Protein AF-A0AAD7N0M4-F1 (afdb_monomer_lite)

Foldseek 3Di:
DDDDQQLVVVLLVVCLPVLLVPQDPPLQDDSDDPDDLVVVLVVLVVVLVVVQVQADPLQWRPPDPDPQVRLQVSLLSLLLVLLSLQLVVHCPCLVVLVSNLCSVVVVVPLPPPRLQSLLNSLLSNCSSPVNPVVSVVSNVVSLVSVVLQWDDLVCLVVQHDPPDPAGFPVPQAGQAHAQPLQASQLASLLSNCSSPVDVVSVVSNVRSLVNQQPQQQDPLRAGFGHFDGGPPPHHRDTHRDGDLVRLLNSLNSLSSSCSVVVDPVSVVSNVSSSNRSQPPCVQAPSNSHGDDPDDDDPSRVCSSSSD

Organism: NCBI:txid1033252

Secondary structure (DSSP, 8-state):
------HHHHHHHHHHHHHHHHSS-TT-S-----S-HHHHHHHHHHHHHHHHTTB-TTSSBTT-SSHHHHHHHHHHHHHHHHHHHHHHT--TTHHHHHHHHHHHHHTT----S-HHHHHHHHHHHHHHTTT-HHHHHHHHHHHHHHHHTSPPHHHHHHT--TT--S-B-TT--S---SS-SSSIIIIIHHHHHHHH--HHHHHHHHHHHHHHHHHSB-TTS-B-SEE--BSSSSTTPEE----HHHHHHHHHHHHHHHHHH--HHHHHHHHHHHHHHTT-TTTB-TTSSB--SS-S--TTGGGGS--

Structure (mmCIF, N/CA/C/O backbone):
data_AF-A0AAD7N0M4-F1
#
_entry.id   AF-A0AAD7N0M4-F1
#
loop_
_atom_site.group_PDB
_atom_site.id
_atom_site.type_symbol
_atom_site.label_atom_id
_atom_site.label_alt_id
_atom_site.label_comp_id
_atom_site.label_asym_id
_atom_site.label_entity_id
_atom_site.label_seq_id
_atom_site.pdbx_PDB_ins_code
_atom_site.Cartn_x
_atom_site.Cartn_y
_atom_site.Cartn_z
_atom_site.occupancy
_atom_site.B_iso_or_equiv
_atom_site.auth_seq_id
_atom_site.auth_comp_id
_atom_site.auth_asym_id
_atom_site.auth_atom_id
_atom_site.pdbx_PDB_model_num
ATOM 1 N N . MET A 1 1 ? -2.562 -15.147 27.786 1.00 28.72 1 MET A N 1
ATOM 2 C CA . MET A 1 1 ? -1.510 -15.209 26.751 1.00 28.72 1 MET A CA 1
ATOM 3 C C . MET A 1 1 ? -1.625 -13.911 25.970 1.00 28.72 1 MET A C 1
ATOM 5 O O . MET A 1 1 ? -2.673 -13.685 25.384 1.00 28.72 1 MET A O 1
ATOM 9 N N . ALA A 1 2 ? -0.679 -12.983 26.126 1.00 23.88 2 ALA A N 1
ATOM 10 C CA . ALA A 1 2 ? -0.779 -11.659 25.514 1.00 23.88 2 ALA A CA 1
ATOM 11 C C . ALA A 1 2 ? -0.585 -11.794 23.998 1.00 23.88 2 ALA A C 1
ATOM 13 O O . ALA A 1 2 ? 0.493 -12.179 23.554 1.00 23.88 2 ALA A O 1
ATOM 14 N N . MET A 1 3 ? -1.638 -11.540 23.220 1.00 27.91 3 MET A N 1
ATOM 15 C CA . MET A 1 3 ? -1.532 -11.429 21.767 1.00 27.91 3 MET A CA 1
ATOM 16 C C . MET A 1 3 ? -0.748 -10.153 21.462 1.00 27.91 3 MET A C 1
ATOM 18 O O . MET A 1 3 ? -1.180 -9.058 21.822 1.00 27.91 3 MET A O 1
ATOM 22 N N . SER A 1 4 ? 0.429 -10.284 20.852 1.00 31.31 4 SER A N 1
ATOM 23 C CA . SER A 1 4 ? 1.121 -9.141 20.263 1.00 31.31 4 SER A CA 1
ATOM 24 C C . SER A 1 4 ? 0.235 -8.599 19.143 1.00 31.31 4 SER A C 1
ATOM 26 O O . SER A 1 4 ? 0.016 -9.309 18.159 1.00 31.31 4 SER A O 1
ATOM 28 N N . LEU A 1 5 ? -0.297 -7.382 19.290 1.00 36.28 5 LEU A N 1
ATOM 29 C CA . LEU A 1 5 ? -0.975 -6.717 18.179 1.00 36.28 5 LEU A CA 1
ATOM 30 C C . LEU A 1 5 ? -0.016 -6.658 16.973 1.00 36.28 5 LEU A C 1
ATOM 32 O O . LEU A 1 5 ? 1.162 -6.338 17.171 1.00 36.28 5 LEU A O 1
ATOM 36 N N . PRO A 1 6 ? -0.482 -6.960 15.746 1.00 45.16 6 PRO A N 1
ATOM 37 C CA . PRO A 1 6 ? 0.322 -6.761 14.549 1.00 45.16 6 PRO A CA 1
ATOM 38 C C . PRO A 1 6 ? 0.782 -5.300 14.475 1.00 45.16 6 PRO A C 1
ATOM 40 O O . PRO A 1 6 ? 0.020 -4.383 14.795 1.00 45.16 6 PRO A O 1
ATOM 43 N N . VAL A 1 7 ? 2.027 -5.078 14.049 1.00 47.84 7 VAL A N 1
ATOM 44 C CA . VAL A 1 7 ? 2.640 -3.742 13.970 1.00 47.84 7 VAL A CA 1
ATOM 45 C C . VAL A 1 7 ? 1.830 -2.816 13.047 1.00 47.84 7 VAL A C 1
ATOM 47 O O . VAL A 1 7 ? 1.781 -1.616 13.299 1.00 47.84 7 VAL A O 1
ATOM 50 N N . PHE A 1 8 ? 1.071 -3.367 12.094 1.00 42.97 8 PHE A N 1
ATOM 51 C CA . PHE A 1 8 ? 0.094 -2.653 11.264 1.00 42.97 8 PHE A CA 1
ATOM 52 C C . PHE A 1 8 ? -0.941 -1.827 12.060 1.00 42.97 8 PHE A C 1
ATOM 54 O O . PHE A 1 8 ? -1.201 -0.669 11.728 1.00 42.97 8 PHE A O 1
ATOM 61 N N . VAL A 1 9 ? -1.467 -2.364 13.173 1.00 45.28 9 VAL A N 1
ATOM 62 C CA . VAL A 1 9 ? -2.403 -1.633 14.055 1.00 45.28 9 VAL A CA 1
ATOM 63 C C . VAL A 1 9 ? -1.687 -0.479 14.753 1.00 45.28 9 VAL A C 1
ATOM 65 O O . VAL A 1 9 ? -2.257 0.586 14.955 1.00 45.28 9 VAL A O 1
ATOM 68 N N . ILE A 1 10 ? -0.406 -0.658 15.070 1.00 44.12 10 ILE A N 1
ATOM 69 C CA . ILE A 1 10 ? 0.430 0.364 15.698 1.00 44.12 10 ILE A CA 1
ATOM 70 C C . ILE A 1 10 ? 0.818 1.454 14.686 1.00 44.12 10 ILE A C 1
ATOM 72 O O . ILE A 1 10 ? 0.915 2.611 15.074 1.00 44.12 10 ILE A O 1
ATOM 76 N N . VAL A 1 11 ? 0.994 1.138 13.400 1.00 42.34 11 VAL A N 1
ATOM 77 C CA . VAL A 1 11 ? 1.362 2.114 12.359 1.00 42.34 11 VAL A CA 1
ATOM 78 C C . VAL A 1 11 ? 0.191 3.018 11.996 1.00 42.34 11 VAL A C 1
ATOM 80 O O . VAL A 1 11 ? 0.379 4.227 12.023 1.00 42.34 11 VAL A O 1
ATOM 83 N N . LEU A 1 12 ? -1.016 2.485 11.774 1.00 42.75 12 LEU A N 1
ATOM 84 C CA . LEU A 1 12 ? -2.232 3.296 11.569 1.00 42.75 12 LEU A CA 1
ATOM 85 C C . LEU A 1 12 ? -2.551 4.206 12.773 1.00 42.75 12 LEU A C 1
ATOM 87 O O . LEU A 1 12 ? -3.071 5.312 12.617 1.00 42.75 12 LEU A O 1
ATOM 91 N N . VAL A 1 13 ? -2.204 3.759 13.983 1.00 39.06 13 VAL A N 1
ATOM 92 C CA . VAL A 1 13 ? -2.471 4.458 15.250 1.00 39.06 13 VAL A CA 1
ATOM 93 C C . VAL A 1 13 ? -1.342 5.432 15.649 1.00 39.06 13 VAL A C 1
ATOM 95 O O . VAL A 1 13 ? -1.609 6.461 16.264 1.00 39.06 13 VAL A O 1
ATOM 98 N N . LEU A 1 14 ? -0.079 5.179 15.283 1.00 33.09 14 LEU A N 1
ATOM 99 C CA . LEU A 1 14 ? 1.053 6.069 15.592 1.00 33.09 14 LEU A CA 1
ATOM 100 C C . LEU A 1 14 ? 1.334 7.106 14.500 1.00 33.09 14 LEU A C 1
ATOM 102 O O . LEU A 1 14 ? 1.749 8.212 14.847 1.00 33.09 14 LEU A O 1
ATOM 106 N N . THR A 1 15 ? 1.095 6.815 13.215 1.00 39.09 15 THR A N 1
ATOM 107 C CA . THR A 1 15 ? 1.194 7.848 12.164 1.00 39.09 15 THR A CA 1
ATOM 108 C C . THR A 1 15 ? 0.072 8.877 12.295 1.00 39.09 15 THR A C 1
ATOM 110 O O . THR A 1 15 ? 0.315 10.060 12.063 1.00 39.09 15 THR A O 1
ATOM 113 N N . SER A 1 16 ? -1.107 8.476 12.787 1.00 42.31 16 SER A N 1
ATOM 114 C CA . SER A 1 16 ? -2.190 9.401 13.145 1.00 42.31 16 SER A CA 1
ATOM 115 C C . SER A 1 16 ? -1.875 10.213 14.409 1.00 42.31 16 SER A C 1
ATOM 117 O O . SER A 1 16 ? -2.039 11.426 14.383 1.00 42.31 16 SER A O 1
ATOM 119 N N . MET A 1 17 ? -1.333 9.630 15.488 1.00 32.78 17 MET A N 1
ATOM 120 C CA . MET A 1 17 ? -1.093 10.391 16.732 1.00 32.78 17 MET A CA 1
ATOM 121 C C . MET A 1 17 ? 0.180 11.258 16.755 1.00 32.78 17 MET A C 1
ATOM 123 O O . MET A 1 17 ? 0.143 12.368 17.286 1.00 32.78 17 MET A O 1
ATOM 127 N N . LEU A 1 18 ? 1.305 10.806 16.188 1.00 35.09 18 LEU A N 1
ATOM 128 C CA . LEU A 1 18 ? 2.531 11.624 16.109 1.00 35.09 18 LEU A CA 1
ATOM 129 C C . LEU A 1 18 ? 2.518 12.564 14.892 1.00 35.09 18 LEU A C 1
ATOM 131 O O . LEU A 1 18 ? 3.070 13.662 14.966 1.00 35.09 18 LEU A O 1
ATOM 135 N N . GLY A 1 19 ? 1.845 12.169 13.805 1.00 38.81 19 GLY A N 1
ATOM 136 C CA . GLY A 1 19 ? 1.661 12.988 12.607 1.00 38.81 19 GLY A CA 1
ATOM 137 C C . GLY A 1 19 ? 0.615 14.092 12.783 1.00 38.81 19 GLY A C 1
ATOM 138 O O . GLY A 1 19 ? 0.892 15.241 12.449 1.00 38.81 19 GLY A O 1
ATOM 139 N N . ALA A 1 20 ? -0.550 13.819 13.383 1.00 44.19 20 ALA A N 1
ATOM 140 C CA . ALA A 1 20 ? -1.596 14.841 13.512 1.00 44.19 20 ALA A CA 1
ATOM 141 C C . ALA A 1 20 ? -1.201 16.012 14.431 1.00 44.19 20 ALA A C 1
ATOM 143 O O . ALA A 1 20 ? -1.686 17.123 14.239 1.00 44.19 20 ALA A O 1
ATOM 144 N N . ALA A 1 21 ? -0.297 15.816 15.396 1.00 45.06 21 ALA A N 1
ATOM 145 C CA . ALA A 1 21 ? 0.169 16.904 16.261 1.00 45.06 21 ALA A CA 1
ATOM 146 C C . ALA A 1 21 ? 1.349 17.707 15.673 1.00 45.06 21 ALA A C 1
ATOM 148 O O . ALA A 1 21 ? 1.493 18.884 15.998 1.00 45.06 21 ALA A O 1
ATOM 149 N N . GLN A 1 22 ? 2.198 17.102 14.828 1.00 48.59 22 GLN A N 1
ATOM 150 C CA . GLN A 1 22 ? 3.377 17.769 14.243 1.00 48.59 22 GLN A CA 1
ATOM 151 C C . GLN A 1 22 ? 3.177 18.268 12.807 1.00 48.59 22 GLN A C 1
ATOM 153 O O . GLN A 1 22 ? 3.938 19.127 12.367 1.00 48.59 22 GLN A O 1
ATOM 158 N N . VAL A 1 23 ? 2.193 17.736 12.078 1.00 55.84 23 VAL A N 1
ATOM 159 C CA . VAL A 1 23 ? 2.049 17.948 10.629 1.00 55.84 23 VAL A CA 1
ATOM 160 C C . VAL A 1 23 ? 0.761 18.693 10.267 1.00 55.84 23 VAL A C 1
ATOM 162 O O . VAL A 1 23 ? 0.648 19.196 9.155 1.00 55.84 23 VAL A O 1
ATOM 165 N N . THR A 1 24 ? -0.187 18.837 11.199 1.00 60.16 24 THR A N 1
ATOM 166 C CA . THR A 1 24 ? -1.420 19.606 10.972 1.00 60.16 24 THR A CA 1
ATOM 167 C C . THR A 1 24 ? -1.119 21.107 10.990 1.00 60.16 24 THR A C 1
ATOM 169 O O . THR A 1 24 ? -0.735 21.636 12.039 1.00 60.16 24 THR A O 1
ATOM 172 N N . PRO A 1 25 ? -1.304 21.834 9.872 1.00 65.81 25 PRO A N 1
ATOM 173 C CA . PRO A 1 25 ? -1.196 23.285 9.863 1.00 65.81 25 PRO A CA 1
ATOM 174 C C . PRO A 1 25 ? -2.150 23.908 10.884 1.00 65.81 25 PRO A C 1
ATOM 176 O O . PRO A 1 25 ? -3.332 23.573 10.934 1.00 65.81 25 PRO A O 1
ATOM 179 N N . ALA A 1 26 ? -1.661 24.880 11.657 1.00 66.75 26 ALA A N 1
ATOM 180 C CA . ALA A 1 26 ? -2.467 25.580 12.664 1.00 66.75 26 ALA A CA 1
ATOM 181 C C . ALA A 1 26 ? -3.699 26.307 12.077 1.00 66.75 26 ALA A C 1
ATOM 183 O O . ALA A 1 26 ? -4.601 26.697 12.815 1.00 66.75 26 ALA A O 1
ATOM 184 N N . SER A 1 27 ? -3.736 26.503 10.755 1.00 68.75 27 SER A N 1
ATOM 185 C CA . SER A 1 27 ? -4.854 27.086 10.012 1.00 68.75 27 SER A CA 1
ATOM 186 C C . SER A 1 27 ? -6.023 26.122 9.770 1.00 68.75 27 SER A C 1
ATOM 188 O O . SER A 1 27 ? -7.115 26.592 9.446 1.00 68.75 27 SER A O 1
ATOM 190 N N . TRP A 1 28 ? -5.846 24.806 9.933 1.00 69.56 28 TRP A N 1
ATOM 191 C CA . TRP A 1 28 ? -6.913 23.829 9.701 1.00 69.56 28 TRP A CA 1
ATOM 192 C C . TRP A 1 28 ? -7.980 23.922 10.797 1.00 69.56 28 TRP A C 1
ATOM 194 O O . TRP A 1 28 ? -7.721 23.727 11.984 1.00 69.56 28 TRP A O 1
ATOM 204 N N . ARG A 1 29 ? -9.209 24.277 10.401 1.00 54.50 29 ARG A N 1
ATOM 205 C CA . ARG A 1 29 ? -10.235 24.796 11.323 1.00 54.50 29 ARG A CA 1
ATOM 206 C C . ARG A 1 29 ? -11.012 23.751 12.132 1.00 54.50 29 ARG A C 1
ATOM 208 O O . ARG A 1 29 ? -11.801 24.162 12.980 1.00 54.50 29 ARG A O 1
ATOM 215 N N . GLN A 1 30 ? -10.836 22.445 11.915 1.00 61.31 30 GLN A N 1
ATOM 216 C CA . GLN A 1 30 ? -11.600 21.406 12.633 1.00 61.31 30 GLN A CA 1
ATOM 217 C C . GLN A 1 30 ? -10.817 20.088 12.817 1.00 61.31 30 GLN A C 1
ATOM 219 O O . GLN A 1 30 ? -11.225 19.064 12.279 1.00 61.31 30 GLN A O 1
ATOM 224 N N . PRO A 1 31 ? -9.720 20.057 13.597 1.00 57.00 31 PRO A N 1
ATOM 225 C CA . PRO A 1 31 ? -8.970 18.813 13.812 1.00 57.00 31 PRO A CA 1
ATOM 226 C C . PRO A 1 31 ? -9.724 17.796 14.688 1.00 57.00 31 PRO A C 1
ATOM 228 O O . PRO A 1 31 ? -9.330 16.639 14.777 1.00 57.00 31 PRO A O 1
ATOM 231 N N . ASN A 1 32 ? -10.797 18.218 15.366 1.00 63.50 32 ASN A N 1
ATOM 232 C CA . ASN A 1 32 ? -11.464 17.400 16.369 1.00 63.50 32 ASN A CA 1
ATOM 233 C C . ASN A 1 32 ? -12.617 16.603 15.765 1.00 63.50 32 ASN A C 1
ATOM 235 O O . ASN A 1 32 ? -13.620 17.166 15.320 1.00 63.50 32 ASN A O 1
ATOM 239 N N . ILE A 1 33 ? -12.518 15.279 15.853 1.00 67.62 33 ILE A N 1
ATOM 240 C CA . ILE A 1 33 ? -13.613 14.379 15.514 1.00 67.62 33 ILE A CA 1
ATOM 241 C C . ILE A 1 33 ? -14.671 14.439 16.623 1.00 67.62 33 ILE A C 1
ATOM 243 O O . ILE A 1 33 ? -14.494 13.907 17.716 1.00 67.62 33 ILE A O 1
ATOM 247 N N . THR A 1 34 ? -15.792 15.105 16.345 1.00 79.38 34 THR A N 1
ATOM 248 C CA . THR A 1 34 ? -16.858 15.364 17.334 1.00 79.38 34 THR A CA 1
ATOM 249 C C . THR A 1 34 ? -17.891 14.244 17.445 1.00 79.38 34 THR A C 1
ATOM 251 O O . THR A 1 34 ? -18.646 14.195 18.416 1.00 79.38 34 THR A O 1
ATOM 254 N N . LYS A 1 35 ? -17.942 13.331 16.466 1.00 82.69 35 LYS A N 1
ATOM 255 C CA . LYS A 1 35 ? -18.868 12.192 16.473 1.00 82.69 35 LYS A CA 1
ATOM 256 C C . LYS A 1 35 ? -18.356 11.064 17.379 1.00 82.69 35 LYS A C 1
ATOM 258 O O . LYS A 1 35 ? -17.184 10.689 17.245 1.00 82.69 35 LYS A O 1
ATOM 263 N N . PRO A 1 36 ? -19.215 10.467 18.233 1.00 89.81 36 PRO A N 1
ATOM 264 C CA . PRO A 1 36 ? -18.860 9.284 19.012 1.00 89.81 36 PRO A CA 1
ATOM 265 C C . PRO A 1 36 ? -18.411 8.128 18.114 1.00 89.81 36 PRO A C 1
ATOM 267 O O . PRO A 1 36 ? -18.987 7.923 17.045 1.00 89.81 36 PRO A O 1
ATOM 270 N N . LEU A 1 37 ? -17.448 7.324 18.577 1.00 83.44 37 LEU A N 1
ATOM 271 C CA . LEU A 1 37 ? -16.900 6.187 17.824 1.00 83.44 37 LEU A CA 1
ATOM 272 C C . LEU A 1 37 ? -17.996 5.273 17.254 1.00 83.44 37 LEU A C 1
ATOM 274 O O . LEU A 1 37 ? -17.980 4.966 16.067 1.00 83.44 37 LEU A O 1
ATOM 278 N N . ALA A 1 38 ? -18.989 4.906 18.068 1.00 90.31 38 ALA A N 1
ATOM 279 C CA . ALA A 1 38 ? -20.097 4.055 17.632 1.00 90.31 38 ALA A CA 1
ATOM 280 C C . ALA A 1 38 ? -20.890 4.658 16.456 1.00 90.31 38 ALA A C 1
ATOM 282 O O . ALA A 1 38 ? -21.304 3.938 15.549 1.00 90.31 38 ALA A O 1
ATOM 283 N N . GLU A 1 39 ? -21.075 5.982 16.433 1.00 90.62 39 GLU A N 1
ATOM 284 C CA . GLU A 1 39 ? -21.735 6.658 15.315 1.00 90.62 39 GLU A CA 1
ATOM 285 C C . GLU A 1 39 ? -20.854 6.648 14.059 1.00 90.62 39 GLU A C 1
ATOM 287 O O . GLU A 1 39 ? -21.367 6.411 12.966 1.00 90.62 39 GLU A O 1
ATOM 292 N N . ARG A 1 40 ? -19.536 6.843 14.204 1.00 88.00 40 ARG A N 1
ATOM 293 C CA . ARG A 1 40 ? -18.578 6.782 13.085 1.00 88.00 40 ARG A CA 1
ATOM 294 C C . ARG A 1 40 ? -18.542 5.398 12.450 1.00 88.00 40 ARG A C 1
ATOM 296 O O . ARG A 1 40 ? -18.690 5.293 11.238 1.00 88.00 40 ARG A O 1
ATOM 303 N N . VAL A 1 41 ? -18.436 4.351 13.270 1.00 87.62 41 VAL A N 1
ATOM 304 C CA . VAL A 1 41 ? -18.470 2.949 12.826 1.00 87.62 41 VAL A CA 1
ATOM 305 C C . VAL A 1 41 ? -19.772 2.649 12.086 1.00 87.62 41 VAL A C 1
ATOM 307 O O . VAL A 1 41 ? -19.742 2.075 11.000 1.00 87.62 41 VAL A O 1
ATOM 310 N N . ARG A 1 42 ? -20.917 3.098 12.618 1.00 93.00 42 ARG A N 1
ATOM 311 C CA . ARG A 1 42 ? -22.220 2.919 11.964 1.00 93.00 42 ARG A CA 1
ATOM 312 C C . ARG A 1 42 ? -22.292 3.621 10.604 1.00 93.00 42 ARG A C 1
ATOM 314 O O . ARG A 1 42 ? -22.797 3.036 9.653 1.00 93.00 42 ARG A O 1
ATOM 321 N N . LEU A 1 43 ? -21.826 4.869 10.512 1.00 87.31 43 LEU A N 1
ATOM 322 C CA . LEU A 1 43 ? -21.839 5.641 9.264 1.00 87.31 43 LEU A CA 1
ATOM 323 C C . LEU A 1 43 ? -20.902 5.036 8.211 1.00 87.31 43 LEU A C 1
ATOM 325 O O . LEU A 1 43 ? -21.319 4.865 7.070 1.00 87.31 43 LEU A O 1
ATOM 329 N N . ALA A 1 44 ? -19.677 4.675 8.599 1.00 87.50 44 ALA A N 1
ATOM 330 C CA . ALA A 1 44 ? -18.708 4.045 7.706 1.00 87.50 44 ALA A CA 1
ATOM 331 C C . ALA A 1 44 ? -19.196 2.671 7.220 1.00 87.50 44 ALA A C 1
ATOM 333 O O . ALA A 1 44 ? -19.163 2.395 6.024 1.00 87.50 44 ALA A O 1
ATOM 334 N N . GLY A 1 45 ? -19.747 1.851 8.120 1.00 89.88 45 GLY A N 1
ATOM 335 C CA . GLY A 1 45 ? -20.343 0.567 7.760 1.00 89.88 45 GLY A CA 1
ATOM 336 C C . GLY A 1 45 ? -21.498 0.714 6.765 1.00 89.88 45 GLY A C 1
ATOM 337 O O . GLY A 1 45 ? -21.525 0.008 5.766 1.00 89.88 45 GLY A O 1
ATOM 338 N N . ALA A 1 46 ? -22.407 1.670 6.986 1.00 93.06 46 ALA A N 1
ATOM 339 C CA . ALA A 1 46 ? -23.527 1.919 6.074 1.00 93.06 46 ALA A CA 1
ATOM 340 C C . ALA A 1 46 ? -23.082 2.441 4.693 1.00 93.06 46 ALA A C 1
ATOM 342 O O . ALA A 1 46 ? -23.706 2.129 3.677 1.00 93.06 46 ALA A O 1
ATOM 343 N N . ALA A 1 47 ? -22.009 3.237 4.640 1.00 88.12 47 ALA A N 1
ATOM 344 C CA . ALA A 1 47 ? -21.434 3.701 3.380 1.00 88.12 47 ALA A CA 1
ATOM 345 C C . ALA A 1 47 ? -20.824 2.542 2.574 1.00 88.12 47 ALA A C 1
ATOM 347 O O . ALA A 1 47 ? -21.056 2.457 1.369 1.00 88.12 47 ALA A O 1
ATOM 348 N N . LEU A 1 48 ? -20.110 1.628 3.241 1.00 91.88 48 LEU A N 1
ATOM 349 C CA . LEU A 1 48 ? -19.580 0.413 2.616 1.00 91.88 48 LEU A CA 1
ATOM 350 C C . LEU A 1 48 ? -20.702 -0.497 2.114 1.00 91.88 48 LEU A C 1
ATOM 352 O O . LEU A 1 48 ? -20.647 -0.919 0.965 1.00 91.88 48 LEU A O 1
ATOM 356 N N . ASP A 1 49 ? -21.751 -0.720 2.912 1.00 93.75 49 ASP A N 1
ATOM 357 C CA . ASP A 1 49 ? -22.925 -1.497 2.482 1.00 93.75 49 ASP A CA 1
ATOM 358 C C . ASP A 1 49 ? -23.544 -0.905 1.204 1.00 93.75 49 ASP A C 1
ATOM 360 O O . ASP A 1 49 ? -23.793 -1.616 0.236 1.00 93.75 49 ASP A O 1
ATOM 364 N N . THR A 1 50 ? -23.681 0.426 1.148 1.00 91.75 50 THR A N 1
ATOM 365 C CA . THR A 1 50 ? -24.199 1.131 -0.039 1.00 91.75 50 THR A CA 1
ATOM 366 C C . THR A 1 50 ? -23.320 0.928 -1.278 1.00 91.75 50 THR A C 1
ATOM 368 O O . THR A 1 50 ? -23.828 0.904 -2.401 1.00 91.75 50 THR A O 1
ATOM 371 N N . ALA A 1 51 ? -21.999 0.838 -1.105 1.00 89.19 51 ALA A N 1
ATOM 372 C CA . ALA A 1 51 ? -21.071 0.579 -2.202 1.00 89.19 51 ALA A CA 1
ATOM 373 C C . ALA A 1 51 ? -21.128 -0.890 -2.651 1.00 89.19 51 ALA A C 1
ATOM 375 O O . ALA A 1 51 ? -21.143 -1.154 -3.852 1.00 89.19 51 ALA A O 1
ATOM 376 N N . ILE A 1 52 ? -21.227 -1.825 -1.701 1.00 90.50 52 ILE A N 1
ATOM 377 C CA . ILE A 1 52 ? -21.358 -3.266 -1.953 1.00 90.50 52 ILE A CA 1
ATOM 378 C C . ILE A 1 52 ? -22.642 -3.574 -2.731 1.00 90.50 52 ILE A C 1
ATOM 380 O O . ILE A 1 52 ? -22.597 -4.365 -3.668 1.00 90.50 52 ILE A O 1
ATOM 384 N N . ASP A 1 53 ? -23.752 -2.895 -2.430 1.00 90.94 53 ASP A N 1
ATOM 385 C CA . ASP A 1 53 ? -25.029 -3.052 -3.147 1.00 90.94 53 ASP A CA 1
ATOM 386 C C . ASP A 1 53 ? -24.949 -2.683 -4.644 1.00 90.94 53 ASP A C 1
ATOM 388 O O . ASP A 1 53 ? -25.863 -2.977 -5.417 1.00 90.94 53 ASP A O 1
ATOM 392 N N . ARG A 1 54 ? -23.864 -2.024 -5.075 1.00 88.88 54 ARG A N 1
ATOM 393 C CA . ARG A 1 54 ? -23.600 -1.681 -6.484 1.00 88.88 54 ARG A CA 1
ATOM 394 C C . ARG A 1 54 ? -22.694 -2.687 -7.194 1.00 88.88 54 ARG A C 1
ATOM 396 O O . ARG A 1 54 ? -22.450 -2.529 -8.395 1.00 88.88 54 ARG A O 1
ATOM 403 N N . LEU A 1 55 ? -22.185 -3.685 -6.476 1.00 87.12 55 LEU A N 1
ATOM 404 C CA . LEU A 1 55 ? -21.419 -4.775 -7.061 1.00 87.12 55 LEU A CA 1
ATOM 405 C C . LEU A 1 55 ? -22.359 -5.778 -7.737 1.00 87.12 55 LEU A C 1
ATOM 407 O O . LEU A 1 55 ? -23.455 -6.074 -7.264 1.00 87.12 55 LEU A O 1
ATOM 411 N N . GLY A 1 56 ? -21.914 -6.306 -8.870 1.00 84.00 56 GLY A N 1
ATOM 412 C CA . GLY A 1 56 ? -22.532 -7.431 -9.545 1.00 84.00 56 GLY A CA 1
ATOM 413 C C . GLY A 1 56 ? -22.283 -8.734 -8.793 1.00 84.00 56 GLY A C 1
ATOM 414 O O . GLY A 1 56 ? -21.498 -8.805 -7.848 1.00 84.00 56 GLY A O 1
ATOM 415 N N . ILE A 1 57 ? -22.926 -9.805 -9.260 1.00 80.81 57 ILE A N 1
ATOM 416 C CA . ILE A 1 57 ? -22.762 -11.158 -8.697 1.00 80.81 57 ILE A CA 1
ATOM 417 C C . ILE A 1 57 ? -21.314 -11.663 -8.755 1.00 80.81 57 ILE A C 1
ATOM 419 O O . ILE A 1 57 ? -20.912 -12.552 -8.010 1.00 80.81 57 ILE A O 1
ATOM 423 N N . ASP A 1 58 ? -20.531 -11.099 -9.661 1.00 76.75 58 ASP A N 1
ATOM 424 C CA . ASP A 1 58 ? -19.127 -11.394 -9.867 1.00 76.75 58 ASP A CA 1
ATOM 425 C C . ASP A 1 58 ? -18.185 -10.521 -9.023 1.00 76.75 58 ASP A C 1
ATOM 427 O O . ASP A 1 58 ? -16.979 -10.755 -9.049 1.00 76.75 58 ASP A O 1
ATOM 431 N N . GLY A 1 59 ? -18.728 -9.577 -8.248 1.00 83.06 59 GLY A N 1
ATOM 432 C CA . GLY A 1 59 ? -17.984 -8.698 -7.352 1.00 83.06 59 GLY A CA 1
ATOM 433 C C . GLY A 1 59 ? -17.498 -7.394 -7.986 1.00 83.06 59 GLY A C 1
ATOM 434 O O . GLY A 1 59 ? -16.832 -6.620 -7.304 1.00 83.06 59 GLY A O 1
ATOM 435 N N . TYR A 1 60 ? -17.829 -7.107 -9.247 1.00 81.56 60 TYR A N 1
ATOM 436 C CA . TYR A 1 60 ? -17.390 -5.887 -9.942 1.00 81.56 60 TYR A CA 1
ATOM 437 C C . TYR A 1 60 ? -18.505 -4.847 -10.023 1.00 81.56 60 TYR A C 1
ATOM 439 O O . TYR A 1 60 ? -19.685 -5.185 -9.991 1.00 81.56 60 TYR A O 1
ATOM 447 N N . PHE A 1 61 ? -18.166 -3.566 -10.164 1.00 80.94 61 PHE A N 1
ATOM 448 C CA . PHE A 1 61 ? -19.185 -2.530 -10.336 1.00 80.94 61 PHE A CA 1
ATOM 449 C C . PHE A 1 61 ? -19.888 -2.653 -11.696 1.00 80.94 61 PHE A C 1
ATOM 451 O O . PHE A 1 61 ? -19.272 -2.477 -12.743 1.00 80.94 61 PHE A O 1
ATOM 458 N N . VAL A 1 62 ? -21.206 -2.878 -11.674 1.00 66.94 62 VAL A N 1
ATOM 459 C CA . VAL A 1 62 ? -22.035 -3.128 -12.877 1.00 66.94 62 VAL A CA 1
ATOM 460 C C . VAL A 1 62 ? -22.123 -1.907 -13.807 1.00 66.94 62 VAL A C 1
ATOM 462 O O . VAL A 1 62 ? -22.463 -2.027 -14.980 1.00 66.94 62 VAL A O 1
ATOM 465 N N . THR A 1 63 ? -21.849 -0.710 -13.288 1.00 61.34 63 THR A N 1
ATOM 466 C CA . THR A 1 63 ? -22.116 0.566 -13.971 1.00 61.34 63 THR A CA 1
ATOM 467 C C . THR A 1 63 ? -20.897 1.207 -14.629 1.00 61.34 63 THR A C 1
ATOM 469 O O . THR A 1 63 ? -21.020 2.311 -15.157 1.00 61.34 63 THR A O 1
ATOM 472 N N . VAL A 1 64 ? -19.719 0.585 -14.565 1.00 61.06 64 VAL A N 1
ATOM 473 C CA . VAL A 1 64 ? -18.488 1.181 -15.102 1.00 61.06 64 VAL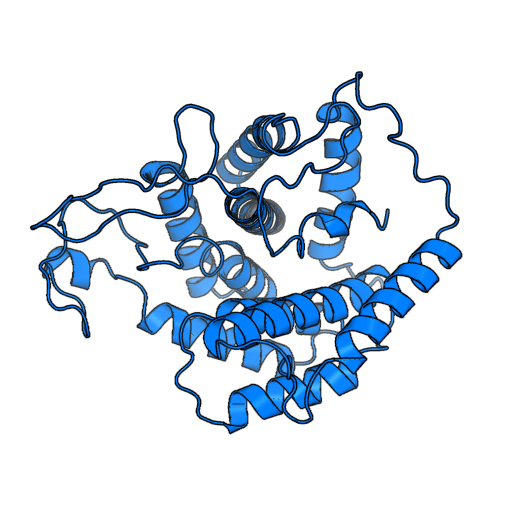 A CA 1
ATOM 474 C C . VAL A 1 64 ? -18.287 0.704 -16.541 1.00 61.06 64 VAL A C 1
ATOM 476 O O . VAL A 1 64 ? -18.293 -0.490 -16.818 1.00 61.06 64 VAL A O 1
ATOM 479 N N . SER A 1 65 ? -18.157 1.649 -17.475 1.00 54.34 65 SER A N 1
ATOM 480 C CA . SER A 1 65 ? -18.103 1.384 -18.922 1.00 54.34 65 SER A CA 1
ATOM 481 C C . SER A 1 65 ? -16.787 0.767 -19.409 1.00 54.34 65 SER A C 1
ATOM 483 O O . SER A 1 65 ? -16.706 0.363 -20.566 1.00 54.34 65 SER A O 1
ATOM 485 N N . ASN A 1 66 ? -15.766 0.724 -18.552 1.00 61.78 66 ASN A N 1
ATOM 486 C CA . ASN A 1 66 ? -14.456 0.138 -18.813 1.00 61.78 66 ASN A CA 1
ATOM 487 C C . ASN A 1 66 ? -14.183 -0.964 -17.777 1.00 61.78 66 ASN A C 1
ATOM 489 O O . ASN A 1 66 ? -14.259 -0.705 -16.575 1.00 61.78 66 ASN A O 1
ATOM 493 N N . GLU A 1 67 ? -13.875 -2.180 -18.239 1.00 59.56 67 GLU A N 1
ATOM 494 C CA . GLU A 1 67 ? -13.596 -3.336 -17.373 1.00 59.56 67 GLU A CA 1
ATOM 495 C C . GLU A 1 67 ? -12.379 -3.097 -16.465 1.00 59.56 67 GLU A C 1
ATOM 497 O O . GLU A 1 67 ? -12.388 -3.532 -15.311 1.00 59.56 67 GLU A O 1
ATOM 502 N N . ASP A 1 68 ? -11.373 -2.355 -16.939 1.00 59.16 68 ASP A N 1
ATOM 503 C CA . ASP A 1 68 ? -10.169 -2.061 -16.158 1.00 59.16 68 ASP A CA 1
ATOM 504 C C . ASP A 1 68 ? -10.504 -1.147 -14.964 1.00 59.16 68 ASP A C 1
ATOM 506 O O . ASP A 1 68 ? -10.159 -1.459 -13.825 1.00 59.16 68 ASP A O 1
ATOM 510 N N . ASP A 1 69 ? -11.264 -0.070 -15.183 1.00 61.72 69 ASP A N 1
ATOM 511 C CA . ASP A 1 69 ? -11.675 0.865 -14.121 1.00 61.72 69 ASP A CA 1
ATOM 512 C C . ASP A 1 69 ? -12.658 0.213 -13.133 1.00 61.72 69 ASP A C 1
ATOM 514 O O . ASP A 1 69 ? -12.620 0.474 -11.926 1.00 61.72 69 ASP A O 1
ATOM 518 N N . ALA A 1 70 ? -13.526 -0.677 -13.629 1.00 63.38 70 ALA A N 1
ATOM 519 C CA . ALA A 1 70 ? -14.462 -1.446 -12.810 1.00 63.38 70 ALA A CA 1
ATOM 520 C C . ALA A 1 70 ? -13.732 -2.386 -11.840 1.00 63.38 70 ALA A C 1
ATOM 522 O O . ALA A 1 70 ? -14.162 -2.569 -10.698 1.00 63.38 70 ALA A O 1
ATOM 523 N N . THR A 1 71 ? -12.627 -2.970 -12.311 1.00 67.62 71 THR A N 1
ATOM 524 C CA . THR A 1 71 ? -11.811 -3.951 -11.593 1.00 67.62 71 THR A CA 1
ATOM 525 C C . THR A 1 71 ? -10.984 -3.283 -10.500 1.00 67.62 71 THR A C 1
ATOM 527 O O . THR A 1 71 ? -11.077 -3.694 -9.344 1.00 67.62 71 THR A O 1
ATOM 530 N N . GLY A 1 72 ? -10.259 -2.205 -10.813 1.00 72.94 72 GLY A N 1
ATOM 531 C CA . GLY A 1 72 ? -9.475 -1.462 -9.816 1.00 72.94 72 GLY A CA 1
ATOM 532 C C . GLY A 1 72 ? -10.312 -0.928 -8.665 1.00 72.94 72 GLY A C 1
ATOM 533 O O . GLY A 1 72 ? -10.051 -1.223 -7.499 1.00 72.94 72 GLY A O 1
ATOM 534 N N . THR A 1 73 ? -11.401 -0.240 -9.011 1.00 77.25 73 THR A N 1
ATOM 535 C CA . THR A 1 73 ? -12.323 0.349 -8.031 1.00 77.25 73 THR A CA 1
ATOM 536 C C . THR A 1 73 ? -12.928 -0.710 -7.100 1.00 77.25 73 THR A C 1
ATOM 538 O O . THR A 1 73 ? -13.139 -0.457 -5.912 1.00 77.25 73 THR A O 1
ATOM 541 N N . ALA A 1 74 ? -13.213 -1.915 -7.612 1.00 82.94 74 ALA A N 1
ATOM 542 C CA . ALA A 1 74 ? -13.687 -3.026 -6.789 1.00 82.94 74 ALA A CA 1
ATOM 543 C C . ALA A 1 74 ? -12.610 -3.503 -5.801 1.00 82.94 74 ALA A C 1
ATOM 545 O O . ALA A 1 74 ? -12.906 -3.657 -4.616 1.00 82.94 74 ALA A O 1
ATOM 546 N N . GLY A 1 75 ? -11.359 -3.657 -6.246 1.00 82.44 75 GLY A N 1
ATOM 547 C CA . GLY A 1 75 ? -10.240 -3.987 -5.360 1.00 82.44 75 GLY A CA 1
ATOM 548 C C . GLY A 1 75 ? -10.041 -2.951 -4.243 1.00 82.44 75 GLY A C 1
ATOM 549 O O . GLY A 1 75 ? -9.870 -3.320 -3.081 1.00 82.44 75 GLY A O 1
ATOM 550 N N . ASP A 1 76 ? -10.167 -1.658 -4.551 1.00 81.06 76 ASP A N 1
ATOM 551 C CA . ASP A 1 76 ? -10.119 -0.579 -3.555 1.00 81.06 76 ASP A CA 1
ATOM 552 C C . ASP A 1 76 ? -11.253 -0.650 -2.526 1.00 81.06 76 ASP A C 1
ATOM 554 O O . ASP A 1 76 ? -11.041 -0.399 -1.335 1.00 81.06 76 ASP A O 1
ATOM 558 N N . LEU A 1 77 ? -12.468 -0.998 -2.958 1.00 87.25 77 LEU A N 1
ATOM 559 C CA . LEU A 1 77 ? -13.581 -1.242 -2.041 1.00 87.25 77 LEU A CA 1
ATOM 560 C C . LEU A 1 77 ? -13.282 -2.444 -1.134 1.00 87.25 77 LEU A C 1
ATOM 562 O O . LEU A 1 77 ? -13.549 -2.389 0.066 1.00 87.25 77 LEU A O 1
ATOM 566 N N . TYR A 1 78 ? -12.689 -3.510 -1.672 1.00 89.94 78 TYR A N 1
ATOM 567 C CA . TYR A 1 78 ? -12.369 -4.706 -0.891 1.00 89.94 78 TYR A CA 1
ATOM 568 C C . TYR A 1 78 ? -11.319 -4.412 0.178 1.00 89.94 78 TYR A C 1
ATOM 570 O O . TYR A 1 78 ? -11.445 -4.866 1.317 1.00 89.94 78 TYR A O 1
ATOM 578 N N . ALA A 1 79 ? -10.314 -3.602 -0.163 1.00 87.12 79 ALA A N 1
ATOM 579 C CA . ALA A 1 79 ? -9.340 -3.114 0.798 1.00 87.12 79 ALA A CA 1
ATOM 580 C C . ALA A 1 79 ? -10.025 -2.334 1.928 1.00 87.12 79 ALA A C 1
ATOM 582 O O . ALA A 1 79 ? -9.768 -2.603 3.099 1.00 87.12 79 ALA A O 1
ATOM 583 N N . GLN A 1 80 ? -10.957 -1.433 1.604 1.00 87.75 80 GLN A N 1
ATOM 584 C CA . GLN A 1 80 ? -11.710 -0.678 2.612 1.00 87.75 80 GLN A CA 1
ATOM 585 C C . GLN A 1 80 ? -12.583 -1.571 3.502 1.00 87.75 80 GLN A C 1
ATOM 587 O O . GLN A 1 80 ? -12.674 -1.322 4.702 1.00 87.75 80 GLN A O 1
ATOM 592 N N . MET A 1 81 ? -13.195 -2.622 2.948 1.00 92.62 81 MET A N 1
ATOM 593 C CA . MET A 1 81 ? -13.961 -3.608 3.718 1.00 92.62 81 MET A CA 1
ATOM 594 C C . MET A 1 81 ? -13.074 -4.315 4.753 1.00 92.62 81 MET A C 1
ATOM 596 O O . MET A 1 81 ? -13.421 -4.348 5.934 1.00 92.62 81 MET A O 1
ATOM 600 N N . ALA A 1 82 ? -11.905 -4.812 4.338 1.00 91.19 82 ALA A N 1
ATOM 601 C CA . ALA A 1 82 ? -10.955 -5.470 5.236 1.00 91.19 82 ALA A CA 1
ATOM 602 C C . ALA A 1 82 ? -10.389 -4.504 6.293 1.00 91.19 82 ALA A C 1
ATOM 604 O O . ALA A 1 82 ? -10.326 -4.836 7.477 1.00 91.19 82 ALA A O 1
ATOM 605 N N . LEU A 1 83 ? -10.019 -3.285 5.886 1.00 87.06 83 LEU A N 1
ATOM 606 C CA . LEU A 1 83 ? -9.522 -2.247 6.793 1.00 87.06 83 LEU A CA 1
ATOM 607 C C . LEU A 1 83 ? -10.584 -1.817 7.812 1.00 87.06 83 LEU A C 1
ATOM 609 O O . LEU A 1 83 ? -10.245 -1.586 8.971 1.00 87.06 83 LEU A O 1
ATOM 613 N N . PHE A 1 84 ? -11.856 -1.725 7.412 1.00 89.75 84 PHE A N 1
ATOM 614 C CA . PHE A 1 84 ? -12.961 -1.430 8.324 1.00 89.75 84 PHE A CA 1
ATOM 615 C C . PHE A 1 84 ? -13.120 -2.525 9.376 1.00 89.75 84 PHE A C 1
ATOM 617 O O . PHE A 1 84 ? -13.178 -2.230 10.569 1.00 89.75 84 PHE A O 1
ATOM 624 N N . ASP A 1 85 ? -13.172 -3.782 8.945 1.00 93.56 85 ASP A N 1
ATOM 625 C CA . ASP A 1 85 ? -13.307 -4.927 9.842 1.00 93.56 85 ASP A CA 1
ATOM 626 C C . ASP A 1 85 ? -12.137 -4.988 10.830 1.00 93.56 85 ASP A C 1
ATOM 628 O O . ASP A 1 85 ? -12.344 -5.069 12.041 1.00 93.56 85 ASP A O 1
ATOM 632 N N . MET A 1 86 ? -10.912 -4.793 10.343 1.00 87.56 86 MET A N 1
ATOM 633 C CA . MET A 1 86 ? -9.724 -4.706 11.186 1.00 87.56 86 MET A CA 1
ATOM 634 C C . MET A 1 86 ? -9.780 -3.530 12.175 1.00 87.56 86 MET A C 1
ATOM 636 O O . MET A 1 86 ? -9.526 -3.714 13.364 1.00 87.56 86 MET A O 1
ATOM 640 N N . ALA A 1 87 ? -10.122 -2.320 11.719 1.00 84.56 87 ALA A N 1
ATOM 641 C CA . ALA A 1 87 ? -10.161 -1.123 12.564 1.00 84.56 87 ALA A CA 1
ATOM 642 C C . ALA A 1 87 ? -11.282 -1.167 13.613 1.00 84.56 87 ALA A C 1
ATOM 644 O O . ALA A 1 87 ? -11.198 -0.510 14.651 1.00 84.56 87 ALA A O 1
ATOM 645 N N . THR A 1 88 ? -12.341 -1.931 13.346 1.00 87.25 88 THR A N 1
ATOM 646 C CA . THR A 1 88 ? -13.506 -2.058 14.228 1.00 87.25 88 THR A CA 1
ATOM 647 C C . THR A 1 88 ? -13.543 -3.375 14.998 1.00 87.25 88 THR A C 1
ATOM 649 O O . THR A 1 88 ? -14.451 -3.567 15.809 1.00 87.25 88 THR A O 1
ATOM 652 N N . ASN A 1 89 ? -12.542 -4.239 14.795 1.00 88.25 89 ASN A N 1
ATOM 653 C CA . ASN A 1 89 ? -12.446 -5.581 15.362 1.00 88.25 89 ASN A CA 1
ATOM 654 C C . ASN A 1 89 ? -13.721 -6.409 15.099 1.00 88.25 89 ASN A C 1
ATOM 656 O O . ASN A 1 89 ? -14.348 -6.938 16.022 1.00 88.25 89 ASN A O 1
ATOM 660 N N . GLN A 1 90 ? -14.129 -6.456 13.830 1.00 91.50 90 GLN A N 1
ATOM 661 C CA . GLN A 1 90 ? -15.294 -7.176 13.312 1.00 91.50 90 GLN A CA 1
ATOM 662 C C . GLN A 1 90 ? -14.883 -8.084 12.149 1.00 91.50 90 GLN A C 1
ATOM 664 O O . GLN A 1 90 ? -13.805 -7.938 11.587 1.00 91.50 90 GLN A O 1
ATOM 669 N N . SER A 1 91 ? -15.766 -9.008 11.773 1.00 96.19 91 SER A N 1
ATOM 670 C CA . SER A 1 91 ? -15.620 -9.864 10.587 1.00 96.19 91 SER A CA 1
ATOM 671 C C . SER A 1 91 ? -16.816 -9.743 9.640 1.00 96.19 91 SER A C 1
ATOM 673 O O . SER A 1 91 ? -17.212 -10.702 8.973 1.00 96.19 91 SER A O 1
ATOM 675 N N . LYS A 1 92 ? -17.442 -8.558 9.605 1.00 96.50 92 LYS A N 1
ATOM 676 C CA . LYS A 1 92 ? -18.704 -8.318 8.895 1.00 96.50 92 LYS A CA 1
ATOM 677 C C . LYS A 1 92 ? -18.595 -8.672 7.410 1.00 96.50 92 LYS A C 1
ATOM 679 O O . LYS A 1 92 ? -19.547 -9.201 6.837 1.00 96.50 92 LYS A O 1
ATOM 684 N N . TYR A 1 93 ? -17.451 -8.390 6.797 1.00 96.38 93 TYR A N 1
ATOM 685 C CA . TYR A 1 93 ? -17.238 -8.508 5.360 1.00 96.38 93 TYR A CA 1
ATOM 686 C C . TYR A 1 93 ? -16.410 -9.728 4.941 1.00 96.38 93 TYR A C 1
ATOM 688 O O . TYR A 1 93 ? -16.268 -9.970 3.741 1.00 96.38 93 TYR A O 1
ATOM 696 N N . GLU A 1 94 ? -15.928 -10.541 5.887 1.00 95.38 94 GLU A N 1
ATOM 697 C CA . GLU A 1 94 ? -15.029 -11.674 5.611 1.00 95.38 94 GLU A CA 1
ATOM 698 C C . GLU A 1 94 ? -15.599 -12.635 4.557 1.00 95.38 94 GLU A C 1
ATOM 700 O O . GLU A 1 94 ? -14.924 -13.009 3.595 1.00 95.38 94 GLU A O 1
ATOM 705 N N . THR A 1 95 ? -16.875 -13.007 4.701 1.00 93.88 95 THR A N 1
ATOM 706 C CA . THR A 1 95 ? -17.529 -13.945 3.775 1.00 93.88 95 THR A CA 1
ATOM 707 C C . THR A 1 95 ? -17.643 -13.366 2.365 1.00 93.88 95 THR A C 1
ATOM 709 O O . THR A 1 95 ? -17.390 -14.082 1.394 1.00 93.88 95 THR A O 1
ATOM 712 N N . ALA A 1 96 ? -18.003 -12.084 2.244 1.00 92.56 96 ALA A N 1
ATOM 713 C CA . ALA A 1 96 ? -18.132 -11.410 0.954 1.00 92.56 96 ALA A CA 1
ATOM 714 C C . ALA A 1 96 ? -16.770 -11.312 0.256 1.00 92.56 96 ALA A C 1
ATOM 716 O O . ALA A 1 96 ? -16.646 -11.709 -0.901 1.00 92.56 96 ALA A O 1
ATOM 717 N N . LEU A 1 97 ? -15.724 -10.906 0.983 1.00 92.50 97 LEU A N 1
ATOM 718 C CA . LEU A 1 97 ? -14.358 -10.859 0.459 1.00 92.50 97 LEU A CA 1
ATOM 719 C C . LEU A 1 97 ? -13.879 -12.235 -0.003 1.00 92.50 97 LEU A C 1
ATOM 721 O O . LEU A 1 97 ? -13.378 -12.372 -1.115 1.00 92.50 97 LEU A O 1
ATOM 725 N N . GLY A 1 98 ? -14.112 -13.286 0.786 1.00 90.31 98 GLY A N 1
ATOM 726 C CA . GLY A 1 98 ? -13.765 -14.648 0.382 1.00 90.31 98 GLY A CA 1
ATOM 727 C C . GLY A 1 98 ? -14.508 -15.117 -0.878 1.00 90.31 98 GLY A C 1
ATOM 728 O O . GLY A 1 98 ? -13.959 -15.874 -1.679 1.00 90.31 98 GLY A O 1
ATOM 729 N N . GLN A 1 99 ? -15.761 -14.699 -1.083 1.00 88.69 99 GLN A N 1
ATOM 730 C CA . GLN A 1 99 ? -16.506 -14.983 -2.315 1.00 88.69 99 GLN A CA 1
ATOM 731 C C . GLN A 1 99 ? -15.943 -14.211 -3.508 1.00 88.69 99 GLN A C 1
ATOM 733 O O . GLN A 1 99 ? -15.636 -14.827 -4.526 1.00 88.69 99 GLN A O 1
ATOM 738 N N . TYR A 1 100 ? -15.745 -12.905 -3.370 1.00 86.88 100 TYR A N 1
ATOM 739 C CA . TYR A 1 100 ? -15.278 -12.067 -4.463 1.00 86.88 100 TYR A CA 1
ATOM 740 C C . TYR A 1 100 ? -13.845 -12.380 -4.894 1.00 86.88 100 TYR A C 1
ATOM 742 O O . TYR A 1 100 ? -13.581 -12.499 -6.089 1.00 86.88 100 TYR A O 1
ATOM 750 N N . SER A 1 101 ? -12.934 -12.626 -3.948 1.00 83.44 101 SER A N 1
ATOM 751 C CA . SER A 1 101 ? -11.571 -13.060 -4.271 1.00 83.44 101 SER A CA 1
ATOM 752 C C . SER A 1 101 ? -11.559 -14.404 -5.010 1.00 83.44 101 SER A C 1
ATOM 754 O O . SER A 1 101 ? -10.806 -14.569 -5.966 1.00 83.44 101 SER A O 1
ATOM 756 N N . ARG A 1 102 ? -12.447 -15.349 -4.656 1.00 83.31 102 ARG A N 1
ATOM 757 C CA . ARG A 1 102 ? -12.605 -16.600 -5.425 1.00 83.31 102 ARG A CA 1
ATOM 758 C C . ARG A 1 102 ? -13.104 -16.342 -6.840 1.00 83.31 102 ARG A C 1
ATOM 760 O O . ARG A 1 102 ? -12.564 -16.928 -7.776 1.00 83.31 102 ARG A O 1
ATOM 767 N N . SER A 1 103 ? -14.115 -15.488 -7.003 1.00 79.62 103 SER A N 1
ATOM 768 C CA . SER A 1 103 ? -14.635 -15.112 -8.321 1.00 79.62 103 SER A CA 1
ATOM 769 C C . SER A 1 103 ? -13.531 -14.512 -9.190 1.00 79.62 103 SER A C 1
ATOM 771 O O . SER A 1 103 ? -13.365 -14.943 -10.330 1.00 79.62 103 SER A O 1
ATOM 773 N N . TYR A 1 104 ? -12.719 -13.613 -8.628 1.00 74.00 104 TYR A N 1
ATOM 774 C CA . TYR A 1 104 ? -11.552 -13.025 -9.283 1.00 74.00 104 TYR A CA 1
ATOM 775 C C . TYR A 1 104 ? -10.559 -14.097 -9.767 1.00 74.00 104 TYR A C 1
ATOM 777 O O . TYR A 1 104 ? -10.294 -14.190 -10.966 1.00 74.00 104 TYR A O 1
ATOM 785 N N . CYS A 1 105 ? -10.104 -14.987 -8.877 1.00 71.69 105 CYS A N 1
ATOM 786 C 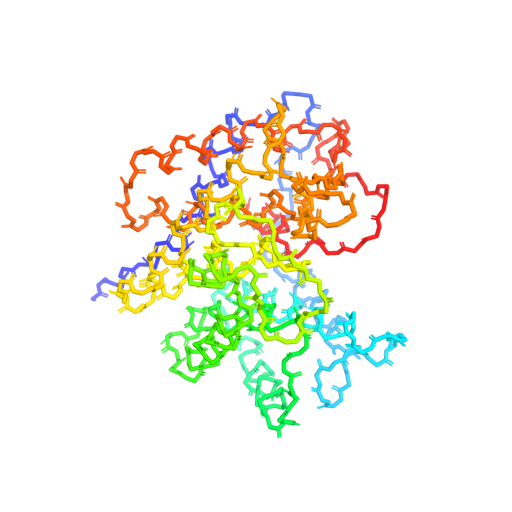CA . CYS A 1 105 ? -9.171 -16.063 -9.233 1.00 71.69 105 CYS A CA 1
ATOM 787 C C . CYS A 1 105 ? -9.756 -17.057 -10.256 1.00 71.69 105 CYS A C 1
ATOM 789 O O . CYS A 1 105 ? -9.046 -17.546 -11.133 1.00 71.69 105 CYS A O 1
ATOM 791 N N . SER A 1 106 ? -11.054 -17.366 -10.167 1.00 70.88 106 SER A N 1
ATOM 792 C CA . SER A 1 106 ? -11.704 -18.395 -10.994 1.00 70.88 106 SER A CA 1
ATOM 793 C C . SER A 1 106 ? -11.871 -18.017 -12.464 1.00 70.88 106 SER A C 1
ATOM 795 O O . SER A 1 106 ? -11.953 -18.902 -13.315 1.00 70.88 106 SER A O 1
ATOM 797 N N . ARG A 1 107 ? -11.917 -16.719 -12.793 1.00 65.50 107 ARG A N 1
ATOM 798 C CA . ARG A 1 107 ? -12.152 -16.277 -14.175 1.00 65.50 107 ARG A CA 1
ATOM 799 C C . ARG A 1 107 ? -10.927 -16.454 -15.068 1.00 65.50 107 ARG A C 1
ATOM 801 O O . ARG A 1 107 ? -11.029 -16.174 -16.258 1.00 65.50 107 ARG A O 1
ATOM 808 N N . GLY A 1 108 ? -9.788 -16.894 -14.516 1.00 56.19 108 GLY A N 1
ATOM 809 C CA . GLY A 1 108 ? -8.533 -17.019 -15.259 1.00 56.19 108 GLY A CA 1
ATOM 810 C C . GLY A 1 108 ? -8.178 -15.729 -15.992 1.00 56.19 108 GLY A C 1
ATOM 811 O O . GLY A 1 108 ? -7.470 -15.778 -16.998 1.00 56.19 108 GLY A O 1
ATOM 812 N N . LEU A 1 109 ? -8.738 -14.597 -15.535 1.00 51.16 109 LEU A N 1
ATOM 813 C CA . LEU A 1 109 ? -8.490 -13.301 -16.122 1.00 51.16 109 LEU A CA 1
ATOM 814 C C . LEU A 1 109 ? -6.990 -13.149 -16.011 1.00 51.16 109 LEU A C 1
ATOM 816 O O . LEU A 1 109 ? -6.434 -13.206 -14.915 1.00 51.16 109 LEU A O 1
ATOM 820 N N . THR A 1 110 ? -6.342 -13.025 -17.169 1.00 47.34 110 THR A N 1
ATOM 821 C CA . THR A 1 110 ? -5.056 -12.360 -17.252 1.00 47.34 110 THR A CA 1
ATOM 822 C C . THR A 1 110 ? -5.266 -11.087 -16.465 1.00 47.34 110 THR A C 1
ATOM 824 O O . THR A 1 110 ? -5.992 -10.213 -16.939 1.00 47.34 110 THR A O 1
ATOM 827 N N . PHE A 1 111 ? -4.781 -11.078 -15.227 1.00 50.16 111 PHE A N 1
ATOM 828 C CA . PHE A 1 111 ? -4.659 -9.918 -14.377 1.00 50.16 111 PHE A CA 1
ATOM 829 C C . PHE A 1 111 ? -4.247 -8.792 -15.326 1.00 50.16 111 PHE A C 1
ATOM 831 O O . PHE A 1 111 ? -3.184 -8.832 -15.922 1.00 50.16 111 PHE A O 1
ATOM 838 N N . ARG A 1 112 ? -5.154 -7.899 -15.686 1.00 52.22 112 ARG A N 1
ATOM 839 C CA . ARG A 1 112 ? -4.817 -6.785 -16.561 1.00 52.22 112 ARG A CA 1
ATOM 840 C C . ARG A 1 112 ? -4.792 -5.623 -15.619 1.00 52.22 112 ARG A C 1
ATOM 842 O O . ARG A 1 112 ? -5.829 -5.239 -15.101 1.00 52.22 112 ARG A O 1
ATOM 849 N N . ILE A 1 113 ? -3.576 -5.165 -15.333 1.00 50.09 113 ILE A N 1
ATOM 850 C CA . ILE A 1 113 ? -3.267 -3.840 -14.787 1.00 50.09 113 ILE A CA 1
ATOM 851 C C . ILE A 1 113 ? -3.709 -3.638 -13.308 1.00 50.09 113 ILE A C 1
ATOM 853 O O . ILE A 1 113 ? -3.033 -2.966 -12.543 1.00 50.09 113 ILE A O 1
ATOM 857 N N . GLN A 1 114 ? -4.725 -4.343 -12.810 1.00 58.91 114 GLN A N 1
ATOM 858 C CA . GLN A 1 114 ? -5.422 -4.041 -11.550 1.00 58.91 114 GLN A CA 1
ATOM 859 C C . GLN A 1 114 ? -5.253 -5.112 -10.451 1.00 58.91 114 GLN A C 1
ATOM 861 O O . GLN A 1 114 ? -5.933 -5.068 -9.428 1.00 58.91 114 GLN A O 1
ATOM 866 N N . GLY A 1 115 ? -4.358 -6.088 -10.640 1.00 64.81 115 GLY A N 1
ATOM 867 C CA . GLY A 1 115 ? -4.023 -7.118 -9.644 1.00 64.81 115 GLY A CA 1
ATOM 868 C C . GLY A 1 115 ? -3.631 -6.599 -8.271 1.00 64.81 115 GLY A C 1
ATOM 869 O O . GLY A 1 115 ? -3.857 -7.261 -7.263 1.00 64.81 115 GLY A O 1
ATOM 870 N N . GLU A 1 116 ? -3.065 -5.401 -8.224 1.00 72.06 116 GLU A N 1
ATOM 871 C CA . GLU A 1 116 ? -2.598 -4.785 -6.995 1.00 72.06 116 GLU A CA 1
ATOM 872 C C . GLU A 1 116 ? -3.716 -4.527 -6.010 1.00 72.06 116 GLU A C 1
ATOM 874 O O . GLU A 1 116 ? -3.579 -4.863 -4.840 1.00 72.06 116 GLU A O 1
ATOM 879 N N . ALA A 1 117 ? -4.804 -3.907 -6.467 1.00 76.62 117 ALA A N 1
ATOM 880 C CA . ALA A 1 117 ? -5.878 -3.492 -5.583 1.00 76.62 117 ALA A CA 1
ATOM 881 C C . ALA A 1 117 ? -6.456 -4.724 -4.868 1.00 76.62 117 ALA A C 1
ATOM 883 O O . ALA A 1 117 ? -6.664 -4.704 -3.655 1.00 76.62 117 ALA A O 1
ATOM 884 N N . PHE A 1 118 ? -6.578 -5.843 -5.591 1.00 81.81 118 PHE A N 1
ATOM 885 C CA . PHE A 1 118 ? -6.964 -7.138 -5.028 1.00 81.81 118 PHE A CA 1
ATOM 886 C C . PHE A 1 118 ? -5.881 -7.749 -4.138 1.00 81.81 118 PHE A C 1
ATOM 888 O O . PHE A 1 118 ? -6.209 -8.270 -3.075 1.00 81.81 118 PHE A O 1
ATOM 895 N N . GLY A 1 119 ? -4.607 -7.671 -4.526 1.00 84.75 119 GLY A N 1
ATOM 896 C CA . GLY A 1 119 ? -3.490 -8.158 -3.717 1.00 84.75 119 GLY A CA 1
ATOM 897 C C . GLY A 1 119 ? -3.375 -7.429 -2.376 1.00 84.75 119 GLY A C 1
ATOM 898 O O . GLY A 1 119 ? -3.283 -8.073 -1.333 1.00 84.75 119 GLY A O 1
ATOM 899 N N . ASN A 1 120 ? -3.463 -6.097 -2.386 1.00 83.31 120 ASN A N 1
ATOM 900 C CA . ASN A 1 120 ? -3.522 -5.246 -1.197 1.00 83.31 120 ASN A CA 1
ATOM 901 C C . ASN A 1 120 ? -4.746 -5.594 -0.345 1.00 83.31 120 ASN A C 1
ATOM 903 O O . ASN A 1 120 ? -4.607 -5.840 0.852 1.00 83.31 120 ASN A O 1
ATOM 907 N N . ALA A 1 121 ? -5.935 -5.682 -0.953 1.00 87.62 121 ALA A N 1
ATOM 908 C CA . ALA A 1 121 ? -7.155 -6.066 -0.248 1.00 87.62 121 ALA A CA 1
ATOM 909 C C . ALA A 1 121 ? -7.027 -7.432 0.437 1.00 87.62 121 ALA A C 1
ATOM 911 O O . ALA A 1 121 ? -7.398 -7.581 1.600 1.00 87.62 121 ALA A O 1
ATOM 912 N N . ALA A 1 122 ? -6.456 -8.414 -0.259 1.00 90.62 122 ALA A N 1
ATOM 913 C CA . ALA A 1 122 ? -6.203 -9.741 0.276 1.00 90.62 122 ALA A CA 1
ATOM 914 C C . ALA A 1 122 ? -5.162 -9.714 1.407 1.00 90.62 122 ALA A C 1
ATOM 916 O O . ALA A 1 122 ? -5.349 -10.369 2.429 1.00 90.62 122 ALA A O 1
ATOM 917 N N . ALA A 1 123 ? -4.106 -8.910 1.288 1.00 90.31 123 ALA A N 1
ATOM 918 C CA . ALA A 1 123 ? -3.128 -8.741 2.356 1.00 90.31 123 ALA A CA 1
ATOM 919 C C . ALA A 1 123 ? -3.747 -8.096 3.612 1.00 90.31 123 ALA A C 1
ATOM 921 O O . ALA A 1 123 ? -3.497 -8.570 4.723 1.00 90.31 123 ALA A O 1
ATOM 922 N N . TYR A 1 124 ? -4.617 -7.088 3.468 1.00 89.50 124 TYR A N 1
ATOM 923 C CA . TYR A 1 124 ? -5.364 -6.549 4.611 1.00 89.50 124 TYR A CA 1
ATOM 924 C C . TYR A 1 124 ? -6.338 -7.574 5.187 1.00 89.50 124 TYR A C 1
ATOM 926 O O . TYR A 1 124 ? -6.414 -7.708 6.403 1.00 89.50 124 TYR A O 1
ATOM 934 N N . ALA A 1 125 ? -7.053 -8.326 4.345 1.00 92.56 125 ALA A N 1
ATOM 935 C CA . ALA A 1 125 ? -7.983 -9.365 4.783 1.00 92.56 125 ALA A CA 1
ATOM 936 C C . ALA A 1 125 ? -7.268 -10.482 5.558 1.00 92.56 125 ALA A C 1
ATOM 938 O O . ALA A 1 125 ? -7.772 -10.947 6.577 1.00 92.56 125 ALA A O 1
ATOM 939 N N . TYR A 1 126 ? -6.058 -10.866 5.139 1.00 93.56 126 TYR A N 1
ATOM 940 C CA . TYR A 1 126 ? -5.209 -11.786 5.894 1.00 93.56 126 TYR A CA 1
ATOM 941 C C . TYR A 1 126 ? -4.969 -11.274 7.319 1.00 93.56 126 TYR A C 1
ATOM 943 O O . TYR A 1 126 ? -5.116 -12.029 8.274 1.00 93.56 126 TYR A O 1
ATOM 951 N N . VAL A 1 127 ? -4.655 -9.988 7.491 1.00 88.25 127 VAL A N 1
ATOM 952 C CA . VAL A 1 127 ? -4.448 -9.406 8.826 1.00 88.25 127 VAL A CA 1
ATOM 953 C C . VAL A 1 127 ? -5.766 -9.251 9.597 1.00 88.25 127 VAL A C 1
ATOM 955 O O . VAL A 1 127 ? -5.796 -9.547 10.789 1.00 88.25 127 VAL A O 1
ATOM 958 N N . ALA A 1 128 ? -6.840 -8.818 8.933 1.00 90.81 128 ALA A N 1
ATOM 959 C CA . ALA A 1 128 ? -8.150 -8.564 9.533 1.00 90.81 128 ALA A CA 1
ATOM 960 C C . ALA A 1 128 ? -8.818 -9.834 10.080 1.00 90.81 128 ALA A C 1
ATOM 962 O O . ALA A 1 128 ? -9.515 -9.775 11.089 1.00 90.81 128 ALA A O 1
ATOM 963 N N . TYR A 1 129 ? -8.593 -10.976 9.424 1.00 94.69 129 TYR A N 1
ATOM 964 C CA . TYR A 1 129 ? -9.286 -12.236 9.697 1.00 94.69 129 TYR A CA 1
ATOM 965 C C . TYR A 1 129 ? -8.327 -13.303 10.219 1.00 94.69 129 TYR A C 1
ATOM 967 O O . TYR A 1 129 ? -8.167 -14.371 9.629 1.00 94.69 129 TYR A O 1
ATOM 975 N N . ASP A 1 130 ? -7.639 -12.986 11.316 1.00 90.25 130 ASP A N 1
ATOM 976 C CA . ASP A 1 130 ? -6.820 -13.930 12.087 1.00 90.25 130 ASP A CA 1
ATOM 977 C C . ASP A 1 130 ? -5.788 -14.716 11.258 1.00 90.25 130 ASP A C 1
ATOM 979 O O . ASP A 1 130 ? -5.530 -15.897 11.504 1.00 90.25 130 ASP A O 1
ATOM 983 N N . LYS A 1 131 ? -5.152 -14.058 10.280 1.00 89.44 131 LYS A N 1
ATOM 984 C CA . LYS A 1 131 ? -4.142 -14.676 9.404 1.00 89.44 131 LYS A CA 1
ATOM 985 C C . LYS A 1 131 ? -4.695 -15.853 8.601 1.00 89.44 131 LYS A C 1
ATOM 987 O O . LYS A 1 131 ? -3.996 -16.842 8.372 1.00 89.44 131 LYS A O 1
ATOM 992 N N . ASN A 1 132 ? -5.944 -15.748 8.151 1.00 92.44 132 ASN A N 1
ATOM 993 C CA . ASN A 1 132 ? -6.575 -16.770 7.330 1.00 92.44 132 ASN A CA 1
ATOM 994 C C . ASN A 1 132 ? -5.767 -16.998 6.027 1.00 92.44 132 ASN A C 1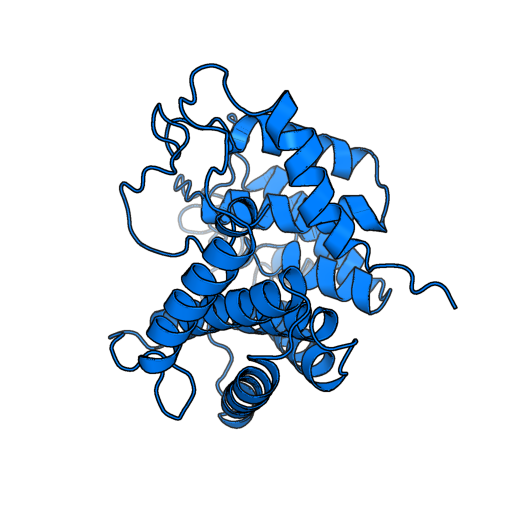
ATOM 996 O O . ASN A 1 132 ? -5.668 -16.096 5.186 1.00 92.44 132 ASN A O 1
ATOM 1000 N N . PRO A 1 133 ? -5.180 -18.197 5.833 1.00 92.81 133 PRO A N 1
ATOM 1001 C CA . PRO A 1 133 ? -4.161 -18.442 4.813 1.00 92.81 133 PRO A CA 1
ATOM 1002 C C . PRO A 1 133 ? -4.674 -18.303 3.379 1.00 92.81 133 PRO A C 1
ATOM 1004 O O . PRO A 1 133 ? -3.874 -18.087 2.473 1.00 92.81 133 PRO A O 1
ATOM 1007 N N . ILE A 1 134 ? -5.989 -18.387 3.155 1.00 91.06 134 ILE A N 1
ATOM 1008 C CA . ILE A 1 134 ? -6.546 -18.212 1.811 1.00 91.06 134 ILE A CA 1
ATOM 1009 C C . ILE A 1 134 ? -6.322 -16.789 1.286 1.00 91.06 134 ILE A C 1
ATOM 1011 O O . ILE A 1 134 ? -6.004 -16.607 0.116 1.00 91.06 134 ILE A O 1
ATOM 1015 N N . PHE A 1 135 ? -6.420 -15.783 2.159 1.00 92.69 135 PHE A N 1
ATOM 1016 C CA . PHE A 1 135 ? -6.183 -14.394 1.780 1.00 92.69 135 PHE A CA 1
ATOM 1017 C C . PHE A 1 135 ? -4.694 -14.121 1.556 1.00 92.69 135 PHE A C 1
ATOM 1019 O O . PHE A 1 135 ? -4.343 -13.392 0.632 1.00 92.69 135 PHE A O 1
ATOM 1026 N N . LEU A 1 136 ? -3.808 -14.774 2.319 1.00 93.19 136 LEU A N 1
ATOM 1027 C CA . LEU A 1 136 ? -2.373 -14.723 2.034 1.00 93.19 136 LEU A CA 1
ATOM 1028 C C . LEU A 1 136 ? -2.062 -15.312 0.655 1.00 93.19 136 LEU A C 1
ATOM 1030 O O . LEU A 1 136 ? -1.297 -14.712 -0.093 1.00 93.19 136 LEU A O 1
ATOM 1034 N N . GLN A 1 137 ? -2.679 -16.443 0.300 1.00 91.12 137 GLN A N 1
ATOM 1035 C CA . GLN A 1 137 ? -2.502 -17.046 -1.021 1.00 91.12 137 GLN A CA 1
ATOM 1036 C C . GLN A 1 137 ? -2.917 -16.078 -2.136 1.00 91.12 137 GLN A C 1
ATOM 1038 O O . GLN A 1 137 ? -2.138 -15.851 -3.055 1.00 91.12 137 GLN A O 1
ATOM 1043 N N . TYR A 1 138 ? -4.083 -15.433 -2.025 1.00 88.94 138 TYR A N 1
ATOM 1044 C CA . TYR A 1 138 ? -4.528 -14.451 -3.023 1.00 88.94 138 TYR A CA 1
ATOM 1045 C C . TYR A 1 138 ? -3.595 -13.240 -3.140 1.00 88.94 138 TYR A C 1
ATOM 1047 O O . TYR A 1 138 ? -3.352 -12.755 -4.248 1.00 88.94 138 TYR A O 1
ATOM 1055 N N . ALA A 1 139 ? -3.050 -12.759 -2.019 1.00 88.94 139 ALA A N 1
ATOM 1056 C CA . ALA A 1 139 ? -2.069 -11.678 -2.021 1.00 88.94 139 ALA A CA 1
ATOM 1057 C C . ALA A 1 139 ? -0.769 -12.093 -2.735 1.00 88.94 139 ALA A C 1
ATOM 1059 O O . ALA A 1 139 ? -0.253 -11.340 -3.561 1.00 88.94 139 ALA A O 1
ATOM 1060 N N . VAL A 1 140 ? -0.275 -13.305 -2.461 1.00 89.31 140 VAL A N 1
ATOM 1061 C CA . VAL A 1 140 ? 0.927 -13.877 -3.091 1.00 89.31 140 VAL A CA 1
ATOM 1062 C C . VAL A 1 140 ? 0.731 -14.094 -4.591 1.00 89.31 140 VAL A C 1
ATOM 1064 O O . VAL A 1 140 ? 1.597 -13.707 -5.373 1.00 89.31 140 VAL A O 1
ATOM 1067 N N . ASP A 1 141 ? -0.405 -14.657 -5.004 1.00 85.69 141 ASP A N 1
ATOM 1068 C CA . ASP A 1 141 ? -0.720 -14.886 -6.420 1.00 85.69 141 ASP A CA 1
ATOM 1069 C C . ASP A 1 141 ? -0.762 -13.560 -7.192 1.00 85.69 141 ASP A C 1
ATOM 1071 O O . ASP A 1 141 ? -0.178 -13.435 -8.271 1.00 85.69 141 ASP A O 1
ATOM 1075 N N . SER A 1 142 ? -1.388 -12.539 -6.597 1.00 83.44 142 SER A N 1
ATOM 1076 C CA . SER A 1 142 ? -1.465 -11.195 -7.178 1.00 83.44 142 SER A CA 1
ATOM 1077 C C . SER A 1 142 ? -0.092 -10.538 -7.305 1.00 83.44 142 SER A C 1
ATOM 1079 O O . SER A 1 142 ? 0.213 -9.907 -8.320 1.00 83.44 142 SER A O 1
ATOM 1081 N N . TRP A 1 143 ? 0.759 -10.708 -6.292 1.00 86.19 143 TRP A N 1
ATOM 1082 C CA . TRP A 1 143 ? 2.117 -10.179 -6.305 1.00 86.19 143 TRP A CA 1
ATOM 1083 C C . TRP A 1 143 ? 2.984 -10.846 -7.375 1.00 86.19 143 TRP A C 1
ATOM 1085 O O . TRP A 1 143 ? 3.669 -10.148 -8.124 1.00 86.19 143 TRP A O 1
ATOM 1095 N N . TRP A 1 144 ? 2.941 -12.179 -7.485 1.00 83.44 144 TRP A N 1
ATOM 1096 C CA . TRP A 1 144 ? 3.726 -12.911 -8.484 1.00 83.44 144 TRP A CA 1
ATOM 1097 C C . TRP A 1 144 ? 3.353 -12.513 -9.899 1.00 83.44 144 TRP A C 1
ATOM 1099 O O . TRP A 1 144 ? 4.240 -12.274 -10.720 1.00 83.44 144 TRP A O 1
ATOM 1109 N N . TRP A 1 145 ? 2.059 -12.351 -10.158 1.00 79.19 145 TRP A N 1
ATOM 1110 C CA . TRP A 1 145 ? 1.609 -11.849 -11.441 1.00 79.19 145 TRP A CA 1
ATOM 1111 C C . TRP A 1 145 ? 2.178 -10.451 -11.747 1.00 79.19 145 TRP A C 1
ATOM 1113 O O . TRP A 1 145 ? 2.728 -10.224 -12.829 1.00 79.19 145 TRP A O 1
ATOM 1123 N N . GLY A 1 146 ? 2.114 -9.520 -10.786 1.00 77.06 146 GLY A N 1
ATOM 1124 C CA . GLY A 1 146 ? 2.687 -8.178 -10.950 1.00 77.06 146 GLY A CA 1
ATOM 1125 C C . GLY A 1 146 ? 4.202 -8.216 -11.180 1.00 77.06 146 GLY A C 1
ATOM 1126 O O . GLY A 1 146 ? 4.744 -7.459 -11.994 1.00 77.06 146 GLY A O 1
ATOM 1127 N N . ARG A 1 147 ? 4.899 -9.154 -10.526 1.00 78.81 147 ARG A N 1
ATOM 1128 C CA . ARG A 1 147 ? 6.342 -9.350 -10.690 1.00 78.81 147 ARG A CA 1
ATOM 1129 C C . ARG A 1 147 ? 6.715 -9.814 -12.097 1.00 78.81 147 ARG A C 1
ATOM 1131 O O . ARG A 1 147 ? 7.700 -9.307 -12.627 1.00 78.81 147 ARG A O 1
ATOM 1138 N N . GLU A 1 148 ? 5.943 -10.707 -12.716 1.00 77.00 148 GLU A N 1
ATOM 1139 C CA . GLU A 1 148 ? 6.165 -11.158 -14.104 1.00 77.00 148 GLU A CA 1
ATOM 1140 C C . GLU A 1 148 ? 6.069 -10.021 -15.132 1.00 77.00 148 GLU A C 1
ATOM 1142 O O . GLU A 1 148 ? 6.660 -10.101 -16.208 1.00 77.00 148 GLU A O 1
ATOM 1147 N N . HIS A 1 149 ? 5.360 -8.946 -14.788 1.00 73.38 149 HIS A N 1
ATOM 1148 C CA . HIS A 1 149 ? 5.125 -7.796 -15.661 1.00 73.38 149 HIS A CA 1
ATOM 1149 C C . HIS A 1 149 ? 6.013 -6.590 -15.314 1.00 73.38 149 HIS A C 1
ATOM 1151 O O . HIS A 1 149 ? 5.868 -5.520 -15.899 1.00 73.38 149 HIS A O 1
ATOM 1157 N N . THR A 1 150 ? 6.950 -6.747 -14.376 1.00 74.94 150 THR A N 1
ATOM 1158 C CA . THR A 1 150 ? 7.854 -5.681 -13.928 1.00 74.94 150 THR A CA 1
ATOM 1159 C C . THR A 1 150 ? 9.226 -5.807 -14.584 1.00 74.94 150 THR A C 1
ATOM 1161 O O . THR A 1 150 ? 9.799 -6.895 -14.625 1.00 74.94 150 THR A O 1
ATOM 1164 N N . LEU A 1 151 ? 9.794 -4.685 -15.047 1.00 74.94 151 LEU A N 1
ATOM 1165 C CA . LEU A 1 151 ? 11.117 -4.676 -15.674 1.00 74.94 151 LEU A CA 1
ATOM 1166 C C . LEU A 1 151 ? 12.212 -5.139 -14.703 1.00 74.94 151 LEU A C 1
ATOM 1168 O O . LEU A 1 151 ? 12.444 -4.531 -13.654 1.00 74.94 151 LEU A O 1
ATOM 1172 N N . SER A 1 152 ? 12.941 -6.182 -15.098 1.00 74.69 152 SER A N 1
ATOM 1173 C CA . SER A 1 152 ? 14.137 -6.653 -14.401 1.00 74.69 152 SER A CA 1
ATOM 1174 C C . SER A 1 152 ? 15.410 -5.954 -14.900 1.00 74.69 152 SER A C 1
ATOM 1176 O O . SER A 1 152 ? 15.442 -5.326 -15.963 1.00 74.69 152 SER A O 1
ATOM 1178 N N . THR A 1 153 ? 16.527 -6.121 -14.179 1.00 72.75 153 THR A N 1
ATOM 1179 C CA . THR A 1 153 ? 17.847 -5.629 -14.628 1.00 72.75 153 THR A CA 1
ATOM 1180 C C . THR A 1 153 ? 18.243 -6.240 -15.964 1.00 72.75 153 THR A C 1
ATOM 1182 O O . THR A 1 153 ? 18.928 -5.607 -16.770 1.00 72.75 153 THR A O 1
ATOM 1185 N N . GLN A 1 154 ? 17.837 -7.490 -16.187 1.00 78.94 154 GLN A N 1
ATOM 1186 C CA . GLN A 1 154 ? 18.126 -8.218 -17.409 1.00 78.94 154 GLN A CA 1
ATOM 1187 C C . GLN A 1 154 ? 17.382 -7.599 -18.591 1.00 78.94 154 GLN A C 1
ATOM 1189 O O . GLN A 1 154 ? 18.000 -7.396 -19.634 1.00 78.94 154 GLN A O 1
ATOM 1194 N N . ASP A 1 155 ? 16.117 -7.223 -18.408 1.00 79.94 155 ASP A N 1
ATOM 1195 C CA . ASP A 1 155 ? 15.308 -6.572 -19.444 1.00 79.94 155 ASP A CA 1
ATOM 1196 C C . ASP A 1 155 ? 15.903 -5.217 -19.835 1.00 79.94 155 ASP A C 1
ATOM 1198 O O . ASP A 1 155 ? 16.143 -4.940 -21.015 1.00 79.94 155 ASP A O 1
ATOM 1202 N N . ILE A 1 156 ? 16.267 -4.408 -18.834 1.00 77.12 156 ILE A N 1
ATOM 1203 C CA . ILE A 1 156 ? 16.927 -3.110 -19.036 1.00 77.12 156 ILE A CA 1
ATOM 1204 C C . ILE A 1 156 ? 18.262 -3.295 -19.774 1.00 77.12 156 ILE A C 1
ATOM 1206 O O . ILE A 1 156 ? 18.552 -2.584 -20.739 1.00 77.12 156 ILE A O 1
ATOM 1210 N N . SER A 1 157 ? 19.068 -4.283 -19.372 1.00 80.81 157 SER A N 1
ATOM 1211 C CA . SER A 1 157 ? 20.369 -4.574 -19.993 1.00 80.81 157 SER A CA 1
ATOM 1212 C C . SER A 1 157 ? 20.225 -5.051 -21.442 1.00 80.81 157 SER A C 1
ATOM 1214 O O . SER A 1 157 ? 20.986 -4.628 -22.321 1.00 80.81 157 SER A O 1
ATOM 1216 N N . ALA A 1 158 ? 19.223 -5.896 -21.702 1.00 84.81 158 ALA A N 1
ATOM 1217 C CA . ALA A 1 158 ? 18.859 -6.377 -23.030 1.00 84.81 158 ALA A CA 1
ATOM 1218 C C . ALA A 1 158 ? 18.225 -5.281 -23.903 1.00 84.81 158 ALA A C 1
ATOM 1220 O O . ALA A 1 158 ? 18.211 -5.404 -25.130 1.00 84.81 158 ALA A O 1
ATOM 1221 N N . GLY A 1 159 ? 17.728 -4.202 -23.292 1.00 82.31 159 GLY A N 1
ATOM 1222 C CA . GLY A 1 159 ? 17.009 -3.133 -23.975 1.00 82.31 159 GLY A CA 1
ATOM 1223 C C . GLY A 1 159 ? 15.632 -3.571 -24.485 1.00 82.31 159 GLY A C 1
ATOM 1224 O O . GLY A 1 159 ? 15.127 -2.962 -25.427 1.00 82.31 159 GLY A O 1
ATOM 1225 N N . LYS A 1 160 ? 15.060 -4.651 -23.936 1.00 82.44 160 LYS A N 1
ATOM 1226 C CA . LYS A 1 160 ? 13.817 -5.282 -24.403 1.00 82.44 160 LYS A CA 1
ATOM 1227 C C . LYS A 1 160 ? 13.050 -5.890 -23.233 1.00 82.44 160 LYS A C 1
ATOM 1229 O O . LYS A 1 160 ? 13.671 -6.405 -22.314 1.00 82.44 160 LYS A O 1
ATOM 1234 N N . PHE A 1 161 ? 11.726 -5.910 -23.342 1.00 80.50 161 PHE A N 1
ATOM 1235 C CA . PHE A 1 161 ? 10.827 -6.625 -22.438 1.00 80.50 161 PHE A CA 1
ATOM 1236 C C . PHE A 1 161 ? 9.761 -7.368 -23.252 1.00 80.50 161 PHE A C 1
ATOM 1238 O O . PHE A 1 161 ? 9.303 -6.825 -24.267 1.00 80.50 161 PHE A O 1
ATOM 1245 N N . PRO A 1 162 ? 9.366 -8.595 -22.869 1.00 77.12 162 PRO A N 1
ATOM 1246 C CA . PRO A 1 162 ? 8.282 -9.306 -23.537 1.00 77.12 162 PRO A CA 1
ATOM 1247 C C . PRO A 1 162 ? 7.004 -8.457 -23.624 1.00 77.12 162 PRO A C 1
ATOM 1249 O O . PRO A 1 162 ? 6.580 -7.848 -22.651 1.00 77.12 162 PRO A O 1
ATOM 1252 N N . GLY A 1 163 ? 6.386 -8.397 -24.805 1.00 71.62 163 GLY A N 1
ATOM 1253 C CA . GLY A 1 163 ? 5.152 -7.630 -25.024 1.00 71.62 163 GLY A CA 1
ATOM 1254 C C . GLY A 1 163 ? 5.339 -6.144 -25.363 1.00 71.62 163 GLY A C 1
ATOM 1255 O O . GLY A 1 163 ? 4.368 -5.507 -25.763 1.00 71.62 163 GLY A O 1
ATOM 1256 N N . MET A 1 164 ? 6.559 -5.598 -25.299 1.00 72.38 164 MET A N 1
ATOM 1257 C CA . MET A 1 164 ? 6.850 -4.223 -25.735 1.00 72.38 164 MET A CA 1
ATOM 1258 C C . MET A 1 164 ? 7.401 -4.180 -27.166 1.00 72.38 164 MET A C 1
ATOM 1260 O O . MET A 1 164 ? 8.216 -5.014 -27.563 1.00 72.38 164 MET A O 1
ATOM 1264 N N . ASN A 1 165 ? 6.971 -3.184 -27.948 1.00 80.69 165 ASN A N 1
ATOM 1265 C CA . ASN A 1 165 ? 7.369 -2.994 -29.351 1.00 80.69 165 ASN A CA 1
ATOM 1266 C C . ASN A 1 165 ? 8.412 -1.877 -29.562 1.00 80.69 165 ASN A C 1
ATOM 1268 O O . ASN A 1 165 ? 8.688 -1.508 -30.703 1.00 80.69 165 ASN A O 1
ATOM 1272 N N . PHE A 1 166 ? 9.007 -1.360 -28.487 1.00 78.31 166 PHE A N 1
ATOM 1273 C CA . PHE A 1 166 ? 10.049 -0.333 -28.515 1.00 78.31 166 PHE A CA 1
ATOM 1274 C C . PHE A 1 166 ? 11.296 -0.779 -27.738 1.00 78.31 166 PHE A C 1
ATOM 1276 O O . PHE A 1 166 ? 11.285 -1.762 -26.995 1.00 78.31 166 PHE A O 1
ATOM 1283 N N . THR A 1 167 ? 12.394 -0.051 -27.937 1.00 83.81 167 THR A N 1
ATOM 1284 C CA . THR A 1 167 ? 13.664 -0.296 -27.243 1.00 83.81 167 THR A CA 1
ATOM 1285 C C . THR A 1 167 ? 13.650 0.389 -25.884 1.00 83.81 167 THR A C 1
ATOM 1287 O O . THR A 1 167 ? 13.341 1.576 -25.799 1.00 83.81 167 THR A O 1
ATOM 1290 N N . LEU A 1 168 ? 14.044 -0.329 -24.833 1.00 79.88 168 LEU A N 1
ATOM 1291 C CA . LEU A 1 168 ? 14.126 0.234 -23.487 1.00 79.88 168 LEU A CA 1
ATOM 1292 C C . LEU A 1 168 ? 15.320 1.178 -23.322 1.00 79.88 168 LEU A C 1
ATOM 1294 O O . LEU A 1 168 ? 16.431 0.913 -23.798 1.00 79.88 168 LEU A O 1
ATOM 1298 N N . VAL A 1 169 ? 15.117 2.248 -22.556 1.00 77.00 169 VAL A N 1
ATOM 1299 C CA . VAL A 1 169 ? 16.201 3.129 -22.117 1.00 77.00 169 VAL A CA 1
ATOM 1300 C C . VAL A 1 169 ? 17.082 2.423 -21.090 1.00 77.00 169 VAL A C 1
ATOM 1302 O O . VAL A 1 169 ? 16.678 2.176 -19.959 1.00 77.00 169 VAL A O 1
ATOM 1305 N N . LYS A 1 170 ? 18.352 2.200 -21.442 1.00 71.94 170 LYS A N 1
ATOM 1306 C CA . LYS A 1 170 ? 19.353 1.557 -20.565 1.00 71.94 170 LYS A CA 1
ATOM 1307 C C . LYS A 1 170 ? 19.747 2.368 -19.320 1.00 71.94 170 LYS A C 1
ATOM 1309 O O . LYS A 1 170 ? 20.540 1.893 -18.517 1.00 71.94 170 LYS A O 1
ATOM 1314 N N . ARG A 1 171 ? 19.274 3.614 -19.202 1.00 67.62 171 ARG A N 1
ATOM 1315 C CA . ARG A 1 171 ? 19.547 4.516 -18.067 1.00 67.62 171 ARG A CA 1
ATOM 1316 C C . ARG A 1 171 ? 18.468 4.486 -16.989 1.00 67.62 171 ARG A C 1
ATOM 1318 O O . ARG A 1 171 ? 18.667 5.108 -15.950 1.00 67.62 171 ARG A O 1
ATOM 1325 N N . LEU A 1 172 ? 17.349 3.802 -17.227 1.00 63.66 172 LEU A N 1
ATOM 1326 C CA . LEU A 1 172 ? 16.379 3.575 -16.170 1.00 63.66 172 LEU A CA 1
ATOM 1327 C C . LEU A 1 172 ? 16.968 2.595 -15.163 1.00 63.66 172 LEU A C 1
ATOM 1329 O O . LEU A 1 172 ? 17.479 1.539 -15.530 1.00 63.66 172 LEU A O 1
ATOM 1333 N N . TRP A 1 173 ? 16.937 2.987 -13.897 1.00 54.91 173 TRP A N 1
ATOM 1334 C CA . TRP A 1 173 ? 17.275 2.101 -12.795 1.00 54.91 173 TRP A CA 1
ATOM 1335 C C . TRP A 1 173 ? 16.126 1.103 -12.583 1.00 54.91 173 TRP A C 1
ATOM 1337 O O . TRP A 1 173 ? 15.004 1.332 -13.031 1.00 54.91 173 TRP A O 1
ATOM 1347 N N . LEU A 1 174 ? 16.438 -0.024 -11.946 1.00 51.25 174 LEU A N 1
ATOM 1348 C CA . LEU A 1 174 ? 15.526 -1.121 -11.602 1.00 51.25 174 LEU A CA 1
ATOM 1349 C C . LEU A 1 174 ? 14.135 -0.672 -11.122 1.00 51.25 174 LEU A C 1
ATOM 1351 O O . LEU A 1 174 ? 14.056 0.243 -10.312 1.00 51.25 174 LEU A O 1
ATOM 1355 N N . GLY A 1 175 ? 13.071 -1.376 -11.540 1.00 46.09 175 GLY A N 1
ATOM 1356 C CA . GLY A 1 175 ? 11.731 -1.239 -10.943 1.00 46.09 175 GLY A CA 1
ATOM 1357 C C . GLY A 1 175 ? 10.685 -0.469 -11.757 1.00 46.09 175 GLY A C 1
ATOM 1358 O O . GLY A 1 175 ? 9.646 -0.111 -11.212 1.00 46.09 175 GLY A O 1
ATOM 1359 N N . VAL A 1 176 ? 10.923 -0.222 -13.047 1.00 45.31 176 VAL A N 1
ATOM 1360 C CA . VAL A 1 176 ? 9.964 0.484 -13.911 1.00 45.31 176 VAL A CA 1
ATOM 1361 C C . VAL A 1 176 ? 8.842 -0.470 -14.340 1.00 45.31 176 VAL A C 1
ATOM 1363 O O . VAL A 1 176 ? 9.086 -1.469 -15.016 1.00 45.31 176 VAL A O 1
ATOM 1366 N N . HIS A 1 177 ? 7.605 -0.144 -13.986 1.00 44.28 177 HIS A N 1
ATOM 1367 C CA . HIS A 1 177 ? 6.403 -0.678 -14.616 1.00 44.28 177 HIS A CA 1
ATOM 1368 C C . HIS A 1 177 ? 5.866 0.386 -15.578 1.00 44.28 177 HIS A C 1
ATOM 1370 O O . HIS A 1 177 ? 5.979 1.579 -15.310 1.00 44.28 177 HIS A O 1
ATOM 1376 N N . PHE A 1 178 ? 5.278 -0.024 -16.696 1.00 43.78 178 PHE A N 1
ATOM 1377 C CA . PHE A 1 178 ? 4.499 0.895 -17.522 1.00 43.78 178 PHE A CA 1
ATOM 1378 C C . PHE A 1 178 ? 3.141 1.095 -16.841 1.00 43.78 178 PHE A C 1
ATOM 1380 O O . PHE A 1 178 ? 2.381 0.137 -16.755 1.00 43.78 178 PHE A O 1
ATOM 1387 N N . SER A 1 179 ? 2.847 2.303 -16.348 1.00 38.78 179 SER A N 1
ATOM 1388 C CA . SER A 1 179 ? 1.584 2.734 -15.706 1.00 38.78 179 SER A CA 1
ATOM 1389 C C . SER A 1 179 ? 1.263 2.246 -14.282 1.00 38.78 179 SER A C 1
ATOM 1391 O O . SER A 1 179 ? 0.189 2.560 -13.785 1.00 38.78 179 SER A O 1
ATOM 1393 N N . LEU A 1 180 ? 2.135 1.479 -13.604 1.00 49.03 180 LEU A N 1
ATOM 1394 C CA . LEU A 1 180 ? 1.827 0.914 -12.268 1.00 49.03 180 LEU A CA 1
ATOM 1395 C C . LEU A 1 180 ? 3.058 0.728 -11.362 1.00 49.03 180 LEU A C 1
ATOM 1397 O O . LEU A 1 180 ? 3.207 -0.282 -10.671 1.00 49.03 180 LEU A O 1
ATOM 1401 N N . VAL A 1 181 ? 3.987 1.685 -11.365 1.00 46.84 181 VAL A N 1
ATOM 1402 C CA . VAL A 1 181 ? 5.110 1.681 -10.403 1.00 46.84 181 VAL A CA 1
ATOM 1403 C C . VAL A 1 181 ? 4.619 1.892 -8.962 1.00 46.84 181 VAL A C 1
ATOM 1405 O O . VAL A 1 181 ? 5.310 1.562 -7.998 1.00 46.84 181 VAL A O 1
ATOM 1408 N N . GLU A 1 182 ? 3.428 2.448 -8.795 1.00 46.41 182 GLU A N 1
ATOM 1409 C CA . GLU A 1 182 ? 3.191 3.346 -7.672 1.00 46.41 182 GLU A CA 1
ATOM 1410 C C . GLU A 1 182 ? 2.576 2.670 -6.449 1.00 46.41 182 GLU A C 1
ATOM 1412 O O . GLU A 1 182 ? 2.759 3.155 -5.333 1.00 46.41 182 GLU A O 1
ATOM 1417 N N . GLY A 1 183 ? 1.954 1.503 -6.620 1.00 45.81 183 GLY A N 1
ATOM 1418 C CA . GLY A 1 183 ? 1.348 0.773 -5.513 1.00 45.81 183 GLY A CA 1
ATOM 1419 C C . GLY A 1 183 ? 1.821 -0.677 -5.333 1.00 45.81 183 GLY A C 1
ATOM 1420 O O . GLY A 1 183 ? 1.991 -1.130 -4.194 1.00 45.81 183 GLY A O 1
ATOM 1421 N N . TYR A 1 184 ? 2.143 -1.394 -6.422 1.00 49.81 184 TYR A N 1
ATOM 1422 C CA . TYR A 1 184 ? 2.537 -2.814 -6.376 1.00 49.81 184 TYR A CA 1
ATOM 1423 C C . TYR A 1 184 ? 3.745 -3.073 -5.497 1.00 49.81 184 TYR A C 1
ATOM 1425 O O . TYR A 1 184 ? 3.904 -4.154 -4.926 1.00 49.81 184 TYR A O 1
ATOM 1433 N N . ALA A 1 185 ? 4.632 -2.095 -5.421 1.00 51.91 185 ALA A N 1
ATOM 1434 C CA . ALA A 1 185 ? 6.000 -2.439 -5.176 1.00 51.91 185 ALA A CA 1
ATOM 1435 C C . ALA A 1 185 ? 6.532 -1.887 -3.856 1.00 51.91 185 ALA A C 1
ATOM 1437 O O . ALA A 1 185 ? 7.517 -2.428 -3.388 1.00 51.91 185 ALA A O 1
ATOM 1438 N N . SER A 1 186 ? 5.834 -0.976 -3.167 1.00 57.97 186 SER A N 1
ATOM 1439 C CA . SER A 1 186 ? 6.117 -0.649 -1.759 1.00 57.97 186 SER A CA 1
ATOM 1440 C C . SER A 1 186 ? 5.038 -1.170 -0.798 1.00 57.97 186 SER A C 1
ATOM 1442 O O . SER A 1 186 ? 5.403 -1.726 0.230 1.00 57.97 186 SER A O 1
ATOM 1444 N N . GLY A 1 187 ? 3.742 -1.073 -1.127 1.00 75.75 187 GLY A N 1
ATOM 1445 C CA . GLY A 1 187 ? 2.637 -1.486 -0.247 1.00 75.75 187 GLY A CA 1
ATOM 1446 C C . GLY A 1 187 ? 2.504 -3.004 -0.114 1.00 75.75 187 GLY A C 1
ATOM 1447 O O . GLY A 1 187 ? 2.808 -3.565 0.939 1.00 75.75 187 GLY A O 1
ATOM 1448 N N . LEU A 1 188 ? 2.111 -3.686 -1.198 1.00 84.06 188 LEU A N 1
ATOM 1449 C CA . LEU A 1 188 ? 1.895 -5.140 -1.197 1.00 84.06 188 LEU A CA 1
ATOM 1450 C C . LEU A 1 188 ? 3.175 -5.918 -0.866 1.00 84.06 188 LEU A C 1
ATOM 1452 O O . LEU A 1 188 ? 3.151 -6.824 -0.036 1.00 84.06 188 LEU A O 1
ATOM 1456 N N . SER A 1 189 ? 4.307 -5.539 -1.469 1.00 87.62 189 SER A N 1
ATOM 1457 C CA . SER A 1 189 ? 5.613 -6.131 -1.150 1.00 87.62 189 SER A CA 1
ATOM 1458 C C . SER A 1 189 ? 5.971 -5.969 0.330 1.00 87.62 189 SER A C 1
ATOM 1460 O O . SER A 1 189 ? 6.442 -6.919 0.947 1.00 87.62 189 SER A O 1
ATOM 1462 N N . ALA A 1 190 ? 5.736 -4.801 0.941 1.00 85.44 190 ALA A N 1
ATOM 1463 C CA . ALA A 1 190 ? 6.020 -4.622 2.364 1.00 85.44 190 ALA A CA 1
ATOM 1464 C C . ALA A 1 190 ? 5.062 -5.426 3.252 1.00 85.44 190 ALA A C 1
ATOM 1466 O O . ALA A 1 190 ? 5.518 -6.030 4.222 1.00 85.44 190 ALA A O 1
ATOM 1467 N N . LEU A 1 191 ? 3.771 -5.486 2.902 1.00 86.62 191 LEU A N 1
ATOM 1468 C CA . LEU A 1 191 ? 2.782 -6.315 3.600 1.00 86.62 191 LEU A CA 1
ATOM 1469 C C . LEU A 1 191 ? 3.167 -7.796 3.556 1.00 86.62 191 LEU A C 1
ATOM 1471 O O . LEU A 1 191 ? 3.162 -8.468 4.585 1.00 86.62 191 LEU A O 1
ATOM 1475 N N . LEU A 1 192 ? 3.542 -8.308 2.382 1.00 91.12 192 LEU A N 1
ATOM 1476 C CA . LEU A 1 192 ? 3.975 -9.695 2.220 1.00 91.12 192 LEU A CA 1
ATOM 1477 C C . LEU A 1 192 ? 5.305 -9.963 2.927 1.00 91.12 192 LEU A C 1
ATOM 1479 O O . LEU A 1 192 ? 5.452 -11.012 3.555 1.00 91.12 192 LEU A O 1
ATOM 1483 N N . ALA A 1 193 ? 6.251 -9.021 2.890 1.00 90.88 193 ALA A N 1
ATOM 1484 C CA . ALA A 1 193 ? 7.504 -9.118 3.634 1.00 90.88 193 ALA A CA 1
ATOM 1485 C C . ALA A 1 193 ? 7.256 -9.226 5.144 1.00 90.88 193 ALA A C 1
ATOM 1487 O O . ALA A 1 193 ? 7.836 -10.089 5.799 1.00 90.88 193 ALA A O 1
ATOM 1488 N N . GLU A 1 194 ? 6.360 -8.404 5.694 1.00 87.69 194 GLU A N 1
ATOM 1489 C CA . GLU A 1 194 ? 5.965 -8.482 7.102 1.00 87.69 194 GLU A CA 1
ATOM 1490 C C . GLU A 1 194 ? 5.237 -9.803 7.409 1.00 87.69 194 GLU A C 1
ATOM 1492 O O . GLU A 1 194 ? 5.553 -10.477 8.391 1.00 87.69 194 GLU A O 1
ATOM 1497 N N . ALA A 1 195 ? 4.290 -10.203 6.556 1.00 90.62 195 ALA A N 1
ATOM 1498 C CA . ALA A 1 195 ? 3.454 -11.383 6.7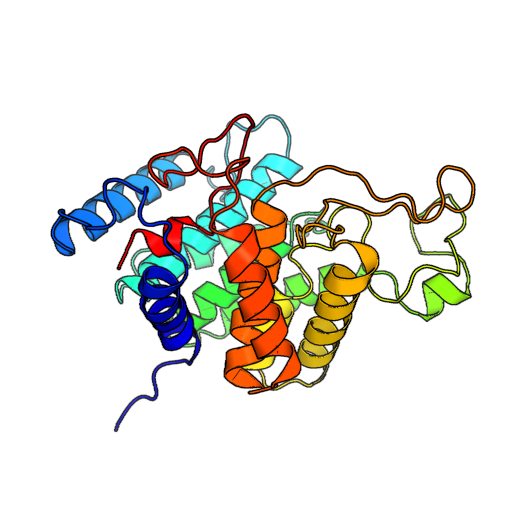60 1.00 90.62 195 ALA A CA 1
ATOM 1499 C C . ALA A 1 195 ? 4.230 -12.707 6.707 1.00 90.62 195 ALA A C 1
ATOM 1501 O O . ALA A 1 195 ? 3.882 -13.646 7.426 1.00 90.62 195 ALA A O 1
ATOM 1502 N N . THR A 1 196 ? 5.251 -12.789 5.852 1.00 92.69 196 THR A N 1
ATOM 1503 C CA . THR A 1 196 ? 5.959 -14.042 5.533 1.00 92.69 196 THR A CA 1
ATOM 1504 C C . THR A 1 196 ? 7.401 -14.073 6.025 1.00 92.69 196 THR A C 1
ATOM 1506 O O . THR A 1 196 ? 7.978 -15.151 6.133 1.00 92.69 196 THR A O 1
ATOM 1509 N N . SER A 1 197 ? 7.992 -12.912 6.333 1.00 91.31 197 SER A N 1
ATOM 1510 C CA . SER A 1 197 ? 9.438 -12.760 6.558 1.00 91.31 197 SER A CA 1
ATOM 1511 C C . SER A 1 197 ? 10.309 -13.234 5.382 1.00 91.31 197 SER A C 1
ATOM 1513 O O . SER A 1 197 ? 11.497 -13.502 5.568 1.00 91.31 197 SER A O 1
ATOM 1515 N N . ASP A 1 198 ? 9.747 -13.339 4.172 1.00 93.38 198 ASP A N 1
ATOM 1516 C CA . ASP A 1 198 ? 10.488 -13.741 2.977 1.00 93.38 198 ASP A CA 1
ATOM 1517 C C . ASP A 1 198 ? 11.331 -12.562 2.442 1.00 93.38 198 ASP A C 1
ATOM 1519 O O . ASP A 1 198 ? 10.795 -11.471 2.190 1.00 93.38 198 ASP A O 1
ATOM 1523 N N . PRO A 1 199 ? 12.654 -12.745 2.252 1.00 91.94 199 PRO A N 1
ATOM 1524 C CA . PRO A 1 199 ? 13.540 -11.688 1.769 1.00 91.94 199 PRO A CA 1
ATOM 1525 C C . PRO A 1 199 ? 13.195 -11.202 0.355 1.00 91.94 199 PRO A C 1
ATOM 1527 O O . PRO A 1 199 ? 13.530 -10.068 0.018 1.00 91.94 199 PRO A O 1
ATOM 1530 N N . THR A 1 200 ? 12.509 -12.012 -0.453 1.00 91.00 200 THR A N 1
ATOM 1531 C CA . THR A 1 200 ? 12.091 -11.669 -1.818 1.00 91.00 200 THR A CA 1
ATOM 1532 C C . THR A 1 200 ? 11.172 -10.451 -1.820 1.00 91.00 200 THR A C 1
ATOM 1534 O O . THR A 1 200 ? 11.405 -9.490 -2.558 1.00 91.00 200 THR A O 1
ATOM 1537 N N . TYR A 1 201 ? 10.160 -10.449 -0.949 1.00 90.25 201 TYR A N 1
ATOM 1538 C CA . TYR A 1 201 ? 9.215 -9.338 -0.850 1.00 90.25 201 TYR A CA 1
ATOM 1539 C C . TYR A 1 201 ? 9.871 -8.099 -0.236 1.00 90.25 201 TYR A C 1
ATOM 1541 O O . TYR A 1 201 ? 9.637 -6.987 -0.704 1.00 90.25 201 TYR A O 1
ATOM 1549 N N . LEU A 1 202 ? 10.750 -8.269 0.760 1.00 89.69 202 LEU A N 1
ATOM 1550 C CA . LEU A 1 202 ? 11.491 -7.150 1.356 1.00 89.69 202 LEU A CA 1
ATOM 1551 C C . LEU A 1 202 ? 12.420 -6.477 0.335 1.00 89.69 202 LEU A C 1
ATOM 1553 O O . LEU A 1 202 ? 12.509 -5.246 0.288 1.00 89.69 202 LEU A O 1
ATOM 1557 N N . GLN A 1 203 ? 13.114 -7.272 -0.480 1.00 87.12 203 GLN A N 1
ATOM 1558 C CA . GLN A 1 203 ? 13.974 -6.760 -1.539 1.00 87.12 203 GLN A CA 1
ATOM 1559 C C . GLN A 1 203 ? 13.155 -5.961 -2.553 1.00 87.12 203 GLN A C 1
ATOM 1561 O O . GLN A 1 203 ? 13.503 -4.815 -2.830 1.00 87.12 203 GLN A O 1
ATOM 1566 N N . ALA A 1 204 ? 12.038 -6.514 -3.032 1.00 85.75 204 ALA A N 1
ATOM 1567 C CA . ALA A 1 204 ? 11.149 -5.807 -3.950 1.00 85.75 204 ALA A CA 1
ATOM 1568 C C . ALA A 1 204 ? 10.617 -4.496 -3.346 1.00 85.75 204 ALA A C 1
ATOM 1570 O O . ALA A 1 204 ? 10.691 -3.452 -3.989 1.00 85.75 204 ALA A O 1
ATOM 1571 N N . ALA A 1 205 ? 10.189 -4.526 -2.078 1.00 86.19 205 ALA A N 1
ATOM 1572 C CA . ALA A 1 205 ? 9.745 -3.348 -1.333 1.00 86.19 205 ALA A CA 1
ATOM 1573 C C . ALA A 1 205 ? 10.798 -2.230 -1.295 1.00 86.19 205 ALA A C 1
ATOM 1575 O O . ALA A 1 205 ? 10.498 -1.045 -1.480 1.00 86.19 205 ALA A O 1
ATOM 1576 N N . THR A 1 206 ? 12.053 -2.622 -1.082 1.00 85.50 206 THR A N 1
ATOM 1577 C CA . THR A 1 206 ? 13.196 -1.711 -0.987 1.00 85.50 206 THR A CA 1
ATOM 1578 C C . THR A 1 206 ? 13.584 -1.140 -2.351 1.00 85.50 206 THR A C 1
ATOM 1580 O O . THR A 1 206 ? 13.786 0.072 -2.475 1.00 85.50 206 THR A O 1
ATOM 1583 N N . GLU A 1 207 ? 13.677 -1.991 -3.377 1.00 82.69 207 GLU A N 1
ATOM 1584 C CA . GLU A 1 207 ? 14.012 -1.596 -4.752 1.00 82.69 207 GLU A CA 1
ATOM 1585 C C . GLU A 1 207 ? 13.020 -0.559 -5.274 1.00 82.69 207 GLU A C 1
ATOM 1587 O O . GLU A 1 207 ? 13.417 0.491 -5.781 1.00 82.69 207 GLU A O 1
ATOM 1592 N N . SER A 1 208 ? 11.731 -0.793 -5.059 1.00 83.38 208 SER A N 1
ATOM 1593 C CA . SER A 1 208 ? 10.690 0.083 -5.579 1.00 83.38 208 SER A CA 1
ATOM 1594 C C . SER A 1 208 ? 10.542 1.382 -4.812 1.00 83.38 208 SER A C 1
ATOM 1596 O O . SER A 1 208 ? 10.406 2.434 -5.431 1.00 83.38 208 SER A O 1
ATOM 1598 N N . SER A 1 209 ? 10.674 1.355 -3.484 1.00 83.31 209 SER A N 1
ATOM 1599 C CA . SER A 1 209 ? 10.727 2.592 -2.694 1.00 83.31 209 SER A CA 1
ATOM 1600 C C . SER A 1 209 ? 11.911 3.471 -3.124 1.00 83.31 209 SER A C 1
ATOM 1602 O O . SER A 1 209 ? 11.779 4.689 -3.239 1.00 83.31 209 SER A O 1
ATOM 1604 N N . THR A 1 210 ? 13.060 2.855 -3.429 1.00 84.56 210 THR A N 1
ATOM 1605 C CA . THR A 1 210 ? 14.252 3.555 -3.939 1.00 84.56 210 THR A CA 1
ATOM 1606 C C . THR A 1 210 ? 14.013 4.118 -5.339 1.00 84.56 210 THR A C 1
ATOM 1608 O O . THR A 1 210 ? 14.395 5.253 -5.633 1.00 84.56 210 THR A O 1
ATOM 1611 N N . PHE A 1 211 ? 13.365 3.353 -6.214 1.00 83.69 211 PHE A N 1
ATOM 1612 C CA . PHE A 1 211 ? 13.021 3.810 -7.554 1.00 83.69 211 PHE A CA 1
ATOM 1613 C C . PHE A 1 211 ? 12.087 5.027 -7.512 1.00 83.69 211 PHE A C 1
ATOM 1615 O O . PHE A 1 211 ? 12.419 6.064 -8.085 1.00 83.69 211 PHE A O 1
ATOM 1622 N N . ILE A 1 212 ? 10.984 4.950 -6.759 1.00 84.75 212 ILE A N 1
ATOM 1623 C CA . ILE A 1 212 ? 10.025 6.054 -6.600 1.00 84.75 212 ILE A CA 1
ATOM 1624 C C . ILE A 1 212 ? 10.726 7.299 -6.044 1.00 84.75 212 ILE A C 1
ATOM 1626 O O . ILE A 1 212 ? 10.582 8.396 -6.586 1.00 84.75 212 ILE A O 1
ATOM 1630 N N . GLN A 1 213 ? 11.546 7.132 -5.003 1.00 86.25 213 GLN A N 1
ATOM 1631 C CA . GLN A 1 213 ? 12.298 8.233 -4.402 1.00 86.25 213 GLN A CA 1
ATOM 1632 C C . GLN A 1 213 ? 13.247 8.914 -5.400 1.00 86.25 213 GLN A C 1
ATOM 1634 O O . GLN A 1 213 ? 13.411 10.133 -5.365 1.00 86.25 213 GLN A O 1
ATOM 1639 N N . THR A 1 214 ? 13.924 8.140 -6.250 1.00 85.56 214 THR A N 1
ATOM 1640 C CA . THR A 1 214 ? 15.013 8.659 -7.093 1.00 85.56 214 THR A CA 1
ATOM 1641 C C . THR A 1 214 ? 14.564 9.107 -8.477 1.00 85.56 214 THR A C 1
ATOM 1643 O O . THR A 1 214 ? 15.205 9.989 -9.043 1.00 85.56 214 THR A O 1
ATOM 1646 N N . GLN A 1 215 ? 13.504 8.510 -9.026 1.00 85.00 215 GLN A N 1
ATOM 1647 C CA . GLN A 1 215 ? 13.059 8.742 -10.405 1.00 85.00 215 GLN A CA 1
ATOM 1648 C C . GLN A 1 215 ? 11.698 9.432 -10.498 1.00 85.00 215 GLN A C 1
ATOM 1650 O O . GLN A 1 215 ? 11.467 10.155 -11.461 1.00 85.00 215 GLN A O 1
ATOM 1655 N N . LEU A 1 216 ? 10.811 9.221 -9.520 1.00 85.69 216 LEU A N 1
ATOM 1656 C CA . LEU A 1 216 ? 9.426 9.708 -9.569 1.00 85.69 216 LEU A CA 1
ATOM 1657 C C . LEU A 1 216 ? 9.116 10.762 -8.509 1.00 85.69 216 LEU A C 1
ATOM 1659 O O . LEU A 1 216 ? 7.983 11.201 -8.394 1.00 85.69 216 LEU A O 1
ATOM 1663 N N . THR A 1 217 ? 10.093 11.191 -7.717 1.00 87.69 217 THR A N 1
ATOM 1664 C CA . THR A 1 217 ? 9.882 12.245 -6.723 1.00 87.69 217 THR A CA 1
ATOM 1665 C C . THR A 1 217 ? 10.422 13.565 -7.258 1.00 87.69 217 THR A C 1
ATOM 1667 O O . THR A 1 217 ? 11.619 13.697 -7.520 1.00 87.69 217 THR A O 1
ATOM 1670 N N . ASN A 1 218 ? 9.550 14.564 -7.398 1.00 88.75 218 ASN A N 1
ATOM 1671 C CA . ASN A 1 218 ? 9.947 15.878 -7.896 1.00 88.75 218 ASN A CA 1
ATOM 1672 C C . ASN A 1 218 ? 10.732 16.693 -6.847 1.00 88.75 218 ASN A C 1
ATOM 1674 O O . ASN A 1 218 ? 10.933 16.285 -5.699 1.00 88.75 218 ASN A O 1
ATOM 1678 N N . VAL A 1 219 ? 11.169 17.896 -7.230 1.00 88.06 219 VAL A N 1
ATOM 1679 C CA . VAL A 1 219 ? 11.949 18.781 -6.344 1.00 88.06 219 VAL A CA 1
ATOM 1680 C C . VAL A 1 219 ? 11.167 19.235 -5.106 1.00 88.06 219 VAL A C 1
ATOM 1682 O O . VAL A 1 219 ? 11.777 19.545 -4.085 1.00 88.06 219 VAL A O 1
ATOM 1685 N N . GLN A 1 220 ? 9.834 19.233 -5.169 1.00 87.12 220 GLN A N 1
ATOM 1686 C CA . GLN A 1 220 ? 8.945 19.506 -4.043 1.00 87.12 220 GLN A CA 1
ATOM 1687 C C . GLN A 1 220 ? 8.721 18.286 -3.148 1.00 87.12 220 GLN A C 1
ATOM 1689 O O . GLN A 1 220 ? 8.021 18.431 -2.160 1.00 87.12 220 GLN A O 1
ATOM 1694 N N . LYS A 1 221 ? 9.324 17.125 -3.438 1.00 86.44 221 LYS A N 1
ATOM 1695 C CA . LYS A 1 221 ? 9.118 15.858 -2.716 1.00 86.44 221 LYS A CA 1
ATOM 1696 C C . LYS A 1 221 ? 7.723 15.251 -2.891 1.00 86.44 221 LYS A C 1
ATOM 1698 O O . LYS A 1 221 ? 7.251 14.521 -2.027 1.00 86.44 221 LYS A O 1
ATOM 1703 N N . ILE A 1 222 ? 7.082 15.535 -4.020 1.00 86.44 222 ILE A N 1
ATOM 1704 C CA . ILE A 1 222 ? 5.812 14.931 -4.424 1.00 86.44 222 ILE A CA 1
ATOM 1705 C C . ILE A 1 222 ? 6.076 13.811 -5.430 1.00 86.44 222 ILE A C 1
ATOM 1707 O O . ILE A 1 222 ? 6.892 13.983 -6.341 1.00 86.44 222 ILE A O 1
ATOM 1711 N N . VAL A 1 223 ? 5.391 12.679 -5.250 1.00 85.12 223 VAL A N 1
ATOM 1712 C CA . VAL A 1 223 ? 5.448 11.539 -6.175 1.00 85.12 223 VAL A CA 1
ATOM 1713 C C . VAL A 1 223 ? 4.678 11.872 -7.456 1.00 85.12 223 VAL A C 1
ATOM 1715 O O . VAL A 1 223 ? 3.586 12.437 -7.396 1.00 85.12 223 VAL A O 1
ATOM 1718 N N . GLN A 1 224 ? 5.286 11.559 -8.593 1.00 84.50 224 GLN A N 1
ATOM 1719 C CA . GLN A 1 224 ? 4.800 11.782 -9.950 1.00 84.50 224 GLN A CA 1
ATOM 1720 C C . GLN A 1 224 ? 4.346 10.460 -10.573 1.00 84.50 224 GLN A C 1
ATOM 1722 O O . GLN A 1 224 ? 4.968 9.436 -10.300 1.00 84.50 224 GLN A O 1
ATOM 1727 N N . ALA A 1 225 ? 3.342 10.534 -11.452 1.00 73.94 225 ALA A N 1
ATOM 1728 C CA . ALA A 1 225 ? 2.632 9.380 -12.013 1.00 73.94 225 ALA A CA 1
ATOM 1729 C C . ALA A 1 225 ? 3.539 8.327 -12.681 1.00 73.94 225 ALA A C 1
ATOM 1731 O O . ALA A 1 225 ? 3.487 7.136 -12.409 1.00 73.94 225 ALA A O 1
ATOM 1732 N N . ASP A 1 226 ? 4.376 8.754 -13.626 1.00 76.06 226 ASP A N 1
ATOM 1733 C CA . ASP A 1 226 ? 4.966 7.804 -14.567 1.00 76.06 226 ASP A CA 1
ATOM 1734 C C . ASP A 1 226 ? 6.285 8.293 -15.141 1.00 76.06 226 ASP A C 1
ATOM 1736 O O . ASP A 1 226 ? 6.565 9.490 -15.205 1.00 76.06 226 ASP A O 1
ATOM 1740 N N . ILE A 1 227 ? 7.079 7.354 -15.654 1.00 80.06 227 ILE A N 1
ATOM 1741 C CA . ILE A 1 227 ? 8.290 7.642 -16.419 1.00 80.06 227 ILE A CA 1
ATOM 1742 C C . ILE A 1 227 ? 8.336 6.804 -17.693 1.00 80.06 227 ILE A C 1
ATOM 1744 O O . ILE A 1 227 ? 8.109 5.597 -17.696 1.00 80.06 227 ILE A O 1
ATOM 1748 N N . THR A 1 228 ? 8.663 7.453 -18.806 1.00 78.75 228 THR A N 1
ATOM 1749 C CA . THR A 1 228 ? 8.719 6.796 -20.114 1.00 78.75 228 THR A CA 1
ATOM 1750 C C . THR A 1 228 ? 9.986 5.949 -20.248 1.00 78.75 228 THR A C 1
ATOM 1752 O O . THR A 1 228 ? 11.101 6.468 -20.126 1.00 78.75 228 THR A O 1
ATOM 1755 N N . ALA A 1 229 ? 9.832 4.657 -20.572 1.00 76.94 229 ALA A N 1
ATOM 1756 C CA . ALA A 1 229 ? 10.961 3.766 -20.876 1.00 76.94 229 ALA A CA 1
ATOM 1757 C C . ALA A 1 229 ? 11.276 3.602 -22.367 1.00 76.94 229 ALA A C 1
ATOM 1759 O O . ALA A 1 229 ? 12.219 2.886 -22.702 1.00 76.94 229 ALA A O 1
ATOM 1760 N N . ASP A 1 230 ? 10.533 4.268 -23.250 1.00 79.12 230 ASP A N 1
ATOM 1761 C CA . ASP A 1 230 ? 10.787 4.251 -24.689 1.00 79.12 230 ASP A CA 1
ATOM 1762 C C . ASP A 1 230 ? 11.997 5.117 -25.062 1.00 79.12 230 ASP A C 1
ATOM 1764 O O . ASP A 1 230 ? 12.007 6.337 -24.888 1.00 79.12 230 ASP A O 1
ATOM 1768 N N . ALA A 1 231 ? 13.032 4.464 -25.595 1.00 78.50 231 ALA A N 1
ATOM 1769 C CA . ALA A 1 231 ? 14.263 5.110 -26.023 1.00 78.50 231 ALA A CA 1
ATOM 1770 C C . ALA A 1 231 ? 14.114 5.984 -27.274 1.00 78.50 231 ALA A C 1
ATOM 1772 O O . ALA A 1 231 ? 14.980 6.824 -27.519 1.00 78.50 231 ALA A O 1
ATOM 1773 N N . ASN A 1 232 ? 13.060 5.783 -28.066 1.00 77.31 232 ASN A N 1
ATOM 1774 C CA . ASN A 1 232 ? 12.905 6.407 -29.378 1.00 77.31 232 ASN A CA 1
ATOM 1775 C C . ASN A 1 232 ? 11.967 7.622 -29.380 1.00 77.31 232 ASN A C 1
ATOM 1777 O O . ASN A 1 232 ? 11.969 8.369 -30.357 1.00 77.31 232 ASN A O 1
ATOM 1781 N N . SER A 1 233 ? 11.175 7.820 -28.326 1.00 77.12 233 SER A N 1
ATOM 1782 C CA . SER A 1 233 ? 10.276 8.969 -28.188 1.00 77.12 233 SER A CA 1
ATOM 1783 C C . SER A 1 233 ? 10.822 9.975 -27.175 1.00 77.12 233 SER A C 1
ATOM 1785 O O . SER A 1 233 ? 11.457 10.958 -27.553 1.00 77.12 233 SER A O 1
ATOM 1787 N N . SER A 1 234 ? 10.624 9.696 -25.890 1.00 74.44 234 SER A N 1
ATOM 1788 C CA . SER A 1 234 ? 10.893 10.614 -24.784 1.00 74.44 234 SER A CA 1
ATOM 1789 C C . SER A 1 234 ? 11.609 9.873 -23.651 1.00 74.44 234 SER A C 1
ATOM 1791 O O . SER A 1 234 ? 11.029 9.645 -22.587 1.00 74.44 234 SER A O 1
ATOM 1793 N N . PRO A 1 235 ? 12.873 9.460 -23.858 1.00 78.25 235 PRO A N 1
ATOM 1794 C CA . PRO A 1 235 ? 13.579 8.586 -22.930 1.00 78.25 235 PRO A CA 1
ATOM 1795 C C . PRO A 1 235 ? 13.665 9.192 -21.528 1.00 78.25 235 PRO A C 1
ATOM 1797 O O . PRO A 1 235 ? 14.129 10.322 -21.374 1.00 78.25 235 PRO A O 1
ATOM 1800 N N . CYS A 1 236 ? 13.252 8.433 -20.507 1.00 77.88 236 CYS A N 1
ATOM 1801 C CA . CYS A 1 236 ? 13.251 8.861 -19.102 1.00 77.88 236 CYS A CA 1
ATOM 1802 C C . CYS A 1 236 ? 12.439 10.141 -18.831 1.00 77.88 236 CYS A C 1
ATOM 1804 O O . CYS A 1 236 ? 12.702 10.835 -17.851 1.00 77.88 236 CYS A O 1
ATOM 1806 N N . SER A 1 237 ? 11.479 10.489 -19.690 1.00 83.12 237 SER A N 1
ATOM 1807 C CA . SER A 1 237 ? 10.619 11.646 -19.437 1.00 83.12 237 SER A CA 1
ATOM 1808 C C . SER A 1 237 ? 9.567 11.289 -18.399 1.00 83.12 237 SER A C 1
ATOM 1810 O O . SER A 1 237 ? 8.804 10.341 -18.592 1.00 83.12 237 SER A O 1
ATOM 1812 N N . VAL A 1 238 ? 9.562 12.042 -17.302 1.00 82.62 238 VAL A N 1
ATOM 1813 C CA . VAL A 1 238 ? 8.596 11.892 -16.213 1.00 82.62 238 VAL A CA 1
ATOM 1814 C C . VAL A 1 238 ? 7.315 12.637 -16.572 1.00 82.62 238 VAL A C 1
ATOM 1816 O O . VAL A 1 238 ? 7.360 13.793 -17.001 1.00 82.62 238 VAL A O 1
ATOM 1819 N N . ILE A 1 239 ? 6.174 11.978 -16.403 1.00 80.31 239 ILE A N 1
ATOM 1820 C CA . ILE A 1 239 ? 4.852 12.581 -16.534 1.00 80.31 239 ILE A CA 1
ATOM 1821 C C . ILE A 1 239 ? 4.619 13.42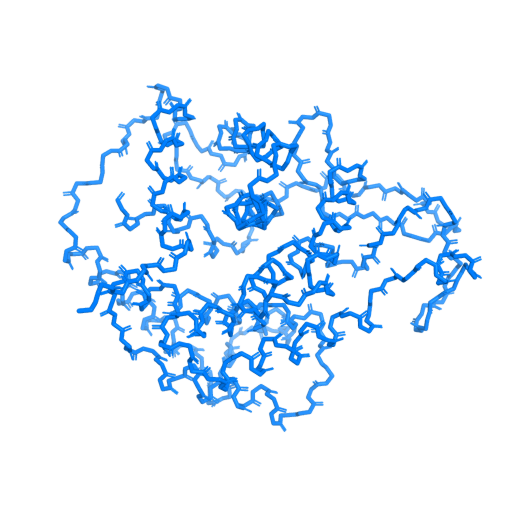6 -15.285 1.00 80.31 239 ILE A C 1
ATOM 1823 O O . ILE A 1 239 ? 4.658 12.926 -14.167 1.00 80.31 239 ILE A O 1
ATOM 1827 N N . SER A 1 240 ? 4.404 14.729 -15.464 1.00 80.12 240 SER A N 1
ATOM 1828 C CA . SER A 1 240 ? 4.335 15.691 -14.357 1.00 80.12 240 SER A CA 1
ATOM 1829 C C . SER A 1 240 ? 3.033 15.643 -13.555 1.00 80.12 240 SER A C 1
ATOM 1831 O O . SER A 1 240 ? 2.790 16.564 -12.779 1.00 80.12 240 SER A O 1
ATOM 1833 N N . ASP A 1 241 ? 2.190 14.639 -13.777 1.00 79.88 241 ASP A N 1
ATOM 1834 C CA . ASP A 1 241 ? 0.963 14.465 -13.015 1.00 79.88 241 ASP A CA 1
ATOM 1835 C C . ASP A 1 241 ? 1.299 14.068 -11.574 1.00 79.88 241 ASP A C 1
ATOM 1837 O O . ASP A 1 241 ? 2.220 13.287 -11.328 1.00 79.88 241 ASP A O 1
ATOM 1841 N N . THR A 1 242 ? 0.594 14.668 -10.623 1.00 79.06 242 THR A N 1
ATOM 1842 C CA . THR A 1 242 ? 0.856 14.551 -9.186 1.00 79.06 242 THR A CA 1
ATOM 1843 C C . THR A 1 242 ? -0.455 14.282 -8.465 1.00 79.06 242 THR A C 1
ATOM 1845 O O . THR A 1 242 ? -0.956 15.127 -7.714 1.00 79.06 242 THR A O 1
ATOM 1848 N N . ASP A 1 243 ? -1.036 13.120 -8.740 1.00 77.44 243 ASP A N 1
ATOM 1849 C CA . ASP A 1 243 ? -2.226 12.644 -8.048 1.00 77.44 243 ASP A CA 1
ATOM 1850 C C . ASP A 1 243 ? -1.888 12.303 -6.577 1.00 77.44 243 ASP A C 1
ATOM 1852 O O . ASP A 1 243 ? -0.843 11.693 -6.302 1.00 77.44 243 ASP A O 1
ATOM 1856 N N . PRO A 1 244 ? -2.729 12.694 -5.599 1.00 77.25 244 PRO A N 1
ATOM 1857 C CA . PRO A 1 244 ? -2.488 12.397 -4.186 1.00 77.25 244 PRO A CA 1
ATOM 1858 C C . PRO A 1 244 ? -2.360 10.896 -3.883 1.00 77.25 244 PRO A C 1
ATOM 1860 O O . PRO A 1 244 ? -1.680 10.531 -2.919 1.00 77.25 244 PRO A O 1
ATOM 1863 N N . THR A 1 245 ? -2.966 10.026 -4.693 1.00 75.56 245 THR A N 1
ATOM 1864 C CA . THR A 1 245 ? -2.919 8.563 -4.559 1.00 75.56 245 THR A CA 1
ATOM 1865 C C . THR A 1 245 ? -1.485 8.049 -4.585 1.00 75.56 245 THR A C 1
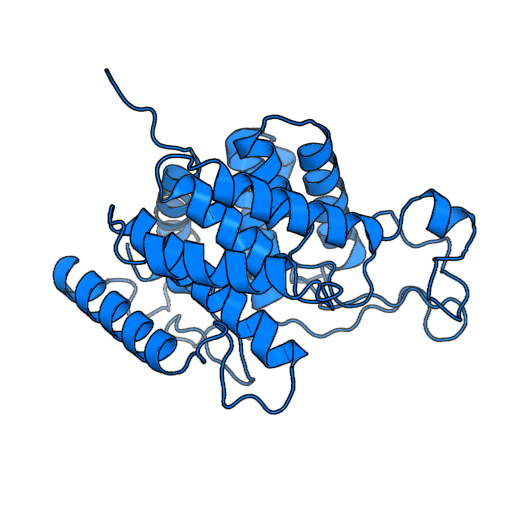ATOM 1867 O O . THR A 1 245 ? -1.111 7.238 -3.739 1.00 75.56 245 THR A O 1
ATOM 1870 N N . GLN A 1 246 ? -0.638 8.605 -5.451 1.00 78.31 246 GLN A N 1
ATOM 1871 C CA . GLN A 1 246 ? 0.742 8.145 -5.642 1.00 78.31 246 GLN A CA 1
ATOM 1872 C C . GLN A 1 246 ? 1.614 8.414 -4.429 1.00 78.31 246 GLN A C 1
ATOM 1874 O O . GLN A 1 246 ? 2.356 7.559 -3.938 1.00 78.31 246 GLN A O 1
ATOM 1879 N N . SER A 1 247 ? 1.459 9.611 -3.873 1.00 81.69 247 SER A N 1
ATOM 1880 C CA . SER A 1 247 ? 2.132 9.962 -2.630 1.00 81.69 247 SER A CA 1
ATOM 1881 C C . SER A 1 247 ? 1.556 9.187 -1.441 1.00 81.69 247 SER A C 1
ATOM 1883 O O . SER A 1 247 ? 2.309 8.789 -0.554 1.00 81.69 247 SER A O 1
ATOM 1885 N N . GLY A 1 248 ? 0.247 8.916 -1.431 1.00 78.81 248 GLY A N 1
ATOM 1886 C CA . GLY A 1 248 ? -0.411 8.099 -0.411 1.00 78.81 248 GLY A CA 1
ATOM 1887 C C . GLY A 1 248 ? 0.094 6.652 -0.368 1.00 78.81 248 GLY A C 1
ATOM 1888 O O . GLY A 1 248 ? 0.420 6.154 0.709 1.00 78.81 248 GLY A O 1
ATOM 1889 N N . LEU A 1 249 ? 0.220 5.998 -1.525 1.00 77.25 249 LEU A N 1
ATOM 1890 C CA . LEU A 1 249 ? 0.722 4.625 -1.643 1.00 77.25 249 LEU A CA 1
ATOM 1891 C C . LEU A 1 249 ? 2.190 4.509 -1.212 1.00 77.25 249 LEU A C 1
ATOM 1893 O O . LEU A 1 249 ? 2.549 3.605 -0.455 1.00 77.25 249 LEU A O 1
ATOM 1897 N N . MET A 1 250 ? 3.030 5.470 -1.608 1.00 82.06 250 MET A N 1
ATOM 1898 C CA . MET A 1 250 ? 4.424 5.528 -1.159 1.00 82.06 250 MET A CA 1
ATOM 1899 C C . MET A 1 250 ? 4.532 5.710 0.363 1.00 82.06 250 MET A C 1
ATOM 1901 O O . MET A 1 250 ? 5.322 5.023 1.015 1.00 82.06 250 MET A O 1
ATOM 1905 N N . LEU A 1 251 ? 3.723 6.601 0.949 1.00 83.19 251 LEU A N 1
ATOM 1906 C CA . LEU A 1 251 ? 3.673 6.791 2.402 1.00 83.19 251 LEU A CA 1
ATOM 1907 C C . LEU A 1 251 ? 3.278 5.506 3.132 1.00 83.19 251 LEU A C 1
ATOM 1909 O O . LEU A 1 251 ? 3.896 5.173 4.141 1.00 83.19 251 LEU A O 1
ATOM 1913 N N . GLU A 1 252 ? 2.287 4.775 2.624 1.00 79.62 252 GLU A N 1
ATOM 1914 C CA . GLU A 1 252 ? 1.860 3.502 3.199 1.00 79.62 252 GLU A CA 1
ATOM 1915 C C . GLU A 1 252 ? 2.979 2.452 3.177 1.00 79.62 252 GLU A C 1
ATOM 1917 O O . GLU A 1 252 ? 3.325 1.898 4.225 1.00 79.62 252 GLU A O 1
ATOM 1922 N N . GLY A 1 253 ? 3.587 2.209 2.012 1.00 80.31 253 GLY A N 1
ATOM 1923 C CA . GLY A 1 253 ? 4.664 1.227 1.878 1.00 80.31 253 GLY A CA 1
ATOM 1924 C C . GLY A 1 253 ? 5.859 1.544 2.780 1.00 80.31 253 GLY A C 1
ATOM 1925 O O . GLY A 1 253 ? 6.372 0.669 3.482 1.00 80.31 253 GLY A O 1
ATOM 1926 N N . LEU A 1 254 ? 6.261 2.818 2.850 1.00 84.31 254 LEU A N 1
ATOM 1927 C CA . LEU A 1 254 ? 7.313 3.270 3.761 1.00 84.31 254 LEU A CA 1
ATOM 1928 C C . LEU A 1 254 ? 6.920 3.134 5.232 1.00 84.31 254 LEU A C 1
ATOM 1930 O O . LEU A 1 254 ? 7.768 2.791 6.057 1.00 84.31 254 LEU A O 1
ATOM 1934 N N . ALA A 1 255 ? 5.660 3.392 5.581 1.00 83.62 255 ALA A N 1
ATOM 1935 C CA . ALA A 1 255 ? 5.172 3.226 6.942 1.00 83.62 255 ALA A CA 1
ATOM 1936 C C . ALA A 1 255 ? 5.300 1.765 7.385 1.00 83.62 255 ALA A C 1
ATOM 1938 O O . ALA A 1 255 ? 5.888 1.504 8.437 1.00 83.62 255 ALA A O 1
ATOM 1939 N N . ILE A 1 256 ? 4.883 0.816 6.544 1.00 82.44 256 ILE A N 1
ATOM 1940 C CA . ILE A 1 256 ? 5.040 -0.619 6.804 1.00 82.44 256 ILE A CA 1
ATOM 1941 C C . ILE A 1 256 ? 6.527 -0.972 6.906 1.00 82.44 256 ILE A C 1
ATOM 1943 O O . ILE A 1 256 ? 6.964 -1.448 7.958 1.00 82.44 256 ILE A O 1
ATOM 1947 N N . LEU A 1 257 ? 7.336 -0.651 5.886 1.00 84.12 257 LEU A N 1
ATOM 1948 C CA . LEU A 1 257 ? 8.775 -0.949 5.863 1.00 84.12 257 LEU A CA 1
ATOM 1949 C C . LEU A 1 257 ? 9.503 -0.407 7.087 1.00 84.12 257 LEU A C 1
ATOM 1951 O O . LEU A 1 257 ? 10.242 -1.134 7.752 1.00 84.12 257 LEU A O 1
ATOM 1955 N N . SER A 1 258 ? 9.280 0.862 7.420 1.00 86.38 258 SER A N 1
ATOM 1956 C CA . SER A 1 258 ? 9.909 1.519 8.565 1.00 86.38 258 SER A CA 1
ATOM 1957 C C . SER A 1 258 ? 9.545 0.847 9.891 1.00 86.38 258 SER A C 1
ATOM 1959 O O . SER A 1 258 ? 10.352 0.821 10.828 1.00 86.38 258 SER A O 1
ATOM 1961 N N . SER A 1 259 ? 8.339 0.281 9.968 1.00 82.81 259 SER A N 1
ATOM 1962 C CA . SER A 1 259 ? 7.805 -0.314 11.179 1.00 82.81 259 SER A CA 1
ATOM 1963 C C . SER A 1 259 ? 8.395 -1.688 11.473 1.00 82.81 259 SER A C 1
ATOM 1965 O O . SER A 1 259 ? 8.719 -1.939 12.636 1.00 82.81 259 SER A O 1
ATOM 1967 N N . PHE A 1 260 ? 8.609 -2.541 10.467 1.00 81.81 260 PHE A N 1
ATOM 1968 C CA . PHE A 1 260 ? 9.139 -3.888 10.691 1.00 81.81 260 PHE A CA 1
ATOM 1969 C C . PHE A 1 260 ? 10.664 -3.953 10.545 1.00 81.81 260 PHE A C 1
ATOM 1971 O O . PHE A 1 260 ? 11.318 -4.636 11.328 1.00 81.81 260 PHE A O 1
ATOM 1978 N N . THR A 1 261 ? 11.259 -3.192 9.617 1.00 85.94 261 THR A N 1
ATOM 1979 C CA . THR A 1 261 ? 12.725 -3.189 9.420 1.00 85.94 261 THR A CA 1
ATOM 1980 C C . THR A 1 261 ? 13.466 -2.321 10.433 1.00 85.94 261 THR A C 1
ATOM 1982 O O . THR A 1 261 ? 14.663 -2.508 10.642 1.00 85.94 261 THR A O 1
ATOM 1985 N N . LYS A 1 262 ? 12.782 -1.329 11.026 1.00 85.56 262 LYS A N 1
ATOM 1986 C CA . LYS A 1 262 ? 13.385 -0.272 11.861 1.00 85.56 262 LYS A CA 1
ATOM 1987 C C . LYS A 1 262 ? 14.537 0.475 11.167 1.00 85.56 262 LYS A C 1
ATOM 1989 O O . LYS A 1 262 ? 15.414 1.026 11.829 1.00 85.56 262 LYS A O 1
ATOM 1994 N N . ASN A 1 263 ? 14.548 0.504 9.833 1.00 87.56 263 ASN A N 1
ATOM 1995 C CA . ASN A 1 263 ? 15.592 1.156 9.055 1.00 87.56 263 ASN A CA 1
ATOM 1996 C C . ASN A 1 263 ? 15.504 2.690 9.178 1.00 87.56 263 ASN A C 1
ATOM 1998 O O . ASN A 1 263 ? 14.504 3.298 8.791 1.00 87.56 263 ASN A O 1
ATOM 2002 N N . ALA A 1 264 ? 16.570 3.321 9.680 1.00 89.81 264 ALA A N 1
ATOM 2003 C CA . ALA A 1 264 ? 16.601 4.763 9.937 1.00 89.81 264 ALA A CA 1
ATOM 2004 C C . ALA A 1 264 ? 16.434 5.612 8.663 1.00 89.81 264 ALA A C 1
ATOM 2006 O O . ALA A 1 264 ? 15.748 6.631 8.690 1.00 89.81 264 ALA A O 1
ATOM 2007 N N . SER A 1 265 ? 17.008 5.189 7.532 1.00 88.19 265 SER A N 1
ATOM 2008 C CA . SER A 1 265 ? 16.860 5.902 6.255 1.00 88.19 265 SER A CA 1
ATOM 2009 C C . SER A 1 265 ? 15.411 5.884 5.764 1.00 88.19 265 SER A C 1
ATOM 2011 O O . SER A 1 265 ? 14.900 6.909 5.322 1.00 88.19 265 SER A O 1
ATOM 2013 N N . THR A 1 266 ? 14.727 4.747 5.913 1.00 86.12 266 THR A N 1
ATOM 2014 C CA . THR A 1 266 ? 13.302 4.592 5.570 1.00 86.12 266 THR A CA 1
ATOM 2015 C C . THR A 1 266 ? 12.421 5.457 6.474 1.00 86.12 266 THR A C 1
ATOM 2017 O O . THR A 1 266 ? 11.517 6.133 5.994 1.00 86.12 266 THR A O 1
ATOM 2020 N N . GLN A 1 267 ? 12.715 5.501 7.779 1.00 86.25 267 GLN A N 1
ATOM 2021 C CA . GLN A 1 267 ? 12.012 6.366 8.738 1.00 86.25 267 GLN A CA 1
ATOM 2022 C C . GLN A 1 267 ? 12.192 7.856 8.423 1.00 86.25 267 GLN A C 1
ATOM 2024 O O . GLN A 1 267 ? 11.230 8.621 8.496 1.00 86.25 267 GLN A O 1
ATOM 2029 N N . ASN A 1 268 ? 13.406 8.268 8.053 1.00 87.06 268 ASN A N 1
ATOM 2030 C CA . ASN A 1 268 ? 13.683 9.649 7.668 1.00 87.06 268 ASN A CA 1
ATOM 2031 C C . ASN A 1 268 ? 12.937 10.030 6.385 1.00 87.06 268 ASN A C 1
ATOM 2033 O O . ASN A 1 268 ? 12.289 11.072 6.362 1.00 87.06 268 ASN A O 1
ATOM 2037 N N . LEU A 1 269 ? 12.954 9.166 5.364 1.00 85.44 269 LEU A N 1
ATOM 2038 C CA . LEU A 1 269 ? 12.208 9.394 4.124 1.00 85.44 269 LEU A CA 1
ATOM 2039 C C . LEU A 1 269 ? 10.698 9.502 4.375 1.00 85.44 269 LEU A C 1
ATOM 2041 O O . LEU A 1 269 ? 10.063 10.432 3.886 1.00 85.44 269 LEU A O 1
ATOM 2045 N N . LEU A 1 270 ? 10.130 8.597 5.179 1.00 85.88 270 LEU A N 1
ATOM 2046 C CA . LEU A 1 270 ? 8.722 8.661 5.576 1.00 85.88 270 LEU A CA 1
ATOM 2047 C C . LEU A 1 270 ? 8.391 10.004 6.238 1.00 85.88 270 LEU A C 1
ATOM 2049 O O . LEU A 1 270 ? 7.402 10.643 5.890 1.00 85.88 270 LEU A O 1
ATOM 2053 N N . LYS A 1 271 ? 9.233 10.452 7.175 1.00 84.88 271 LYS A N 1
ATOM 2054 C CA . LYS A 1 271 ? 9.043 11.727 7.871 1.00 84.88 271 LYS A CA 1
ATOM 2055 C C . LYS A 1 271 ? 9.110 12.922 6.918 1.00 84.88 271 LYS A C 1
ATOM 2057 O O . LYS A 1 271 ? 8.284 13.823 7.036 1.00 84.88 271 LYS A O 1
ATOM 2062 N N . GLU A 1 272 ? 10.074 12.940 6.000 1.00 86.38 272 GLU A N 1
ATOM 2063 C CA . GLU A 1 272 ? 10.196 13.993 4.986 1.00 86.38 272 GLU A CA 1
ATOM 2064 C C . GLU A 1 272 ? 8.943 14.066 4.110 1.00 86.38 272 GLU A C 1
ATOM 2066 O O . GLU A 1 272 ? 8.368 15.142 3.964 1.00 86.38 272 GLU A O 1
ATOM 2071 N N . LEU A 1 273 ? 8.471 12.926 3.595 1.00 83.06 273 LEU A N 1
ATOM 2072 C CA . LEU A 1 273 ? 7.278 12.886 2.751 1.00 83.06 273 LEU A CA 1
ATOM 2073 C C . LEU A 1 273 ? 6.016 13.296 3.511 1.00 83.06 273 LEU A C 1
ATOM 2075 O O . LEU A 1 273 ? 5.217 14.052 2.968 1.00 83.06 273 LEU A O 1
ATOM 2079 N N . LEU A 1 274 ? 5.840 12.877 4.769 1.00 83.06 274 LEU A N 1
ATOM 2080 C CA . LEU A 1 274 ? 4.692 13.295 5.585 1.00 83.06 274 LEU A CA 1
ATOM 2081 C C . LEU A 1 274 ? 4.614 14.822 5.711 1.00 83.06 274 LEU A C 1
ATOM 2083 O O . LEU A 1 274 ? 3.540 15.395 5.541 1.00 83.06 274 LEU A O 1
ATOM 2087 N N . LEU A 1 275 ? 5.753 15.479 5.958 1.00 83.12 275 LEU A N 1
ATOM 2088 C CA . LEU A 1 275 ? 5.840 16.936 6.109 1.00 83.12 275 LEU A CA 1
ATOM 2089 C C . LEU A 1 275 ? 5.559 17.707 4.814 1.00 83.12 275 LEU A C 1
ATOM 2091 O O . LEU A 1 275 ? 5.243 18.892 4.877 1.00 83.12 275 LEU A O 1
ATOM 2095 N N . THR A 1 276 ? 5.658 17.054 3.660 1.00 84.88 276 THR A N 1
ATOM 2096 C CA . THR A 1 276 ? 5.378 17.656 2.354 1.00 84.88 276 THR A CA 1
ATOM 2097 C C . THR A 1 276 ? 3.964 17.344 1.869 1.00 84.88 276 THR A C 1
ATOM 2099 O O . THR A 1 276 ? 3.241 18.241 1.441 1.00 84.88 276 THR A O 1
ATOM 2102 N N . VAL A 1 277 ? 3.572 16.071 1.912 1.00 82.25 277 VAL A N 1
ATOM 2103 C CA . VAL A 1 277 ? 2.344 15.545 1.302 1.00 82.25 277 VAL A CA 1
ATOM 2104 C C . VAL A 1 277 ? 1.107 16.006 2.061 1.00 82.25 277 VAL A C 1
ATOM 2106 O O . VAL A 1 277 ? 0.143 16.458 1.446 1.00 82.25 277 VAL A O 1
ATOM 2109 N N . ILE A 1 278 ? 1.135 15.933 3.396 1.00 79.56 278 ILE A N 1
ATOM 2110 C CA . ILE A 1 278 ? -0.023 16.270 4.231 1.00 79.56 278 ILE A CA 1
ATOM 2111 C C . ILE A 1 278 ? -0.425 17.744 4.093 1.00 79.56 278 ILE A C 1
ATOM 2113 O O . ILE A 1 278 ? -1.609 17.981 3.887 1.00 79.56 278 ILE A O 1
ATOM 2117 N N . PRO A 1 279 ? 0.478 18.741 4.169 1.00 76.75 279 PRO A N 1
ATOM 2118 C CA . PRO A 1 279 ? 0.089 20.147 4.057 1.00 76.75 279 PRO A CA 1
ATOM 2119 C C . PRO A 1 279 ? -0.018 20.659 2.611 1.00 76.75 279 PRO A C 1
ATOM 2121 O O . PRO A 1 279 ? -0.158 21.867 2.418 1.00 76.75 279 PRO A O 1
ATOM 2124 N N . ASN A 1 280 ? 0.071 19.795 1.592 1.00 81.44 280 ASN A N 1
ATOM 2125 C CA . ASN A 1 280 ? 0.036 20.221 0.194 1.00 81.44 280 ASN A CA 1
ATOM 2126 C C . ASN A 1 280 ? -1.308 20.891 -0.148 1.00 81.44 280 ASN A C 1
ATOM 2128 O O . ASN A 1 280 ? -2.337 20.230 -0.275 1.00 81.44 280 ASN A O 1
ATOM 2132 N N . THR A 1 281 ? -1.293 22.210 -0.347 1.00 80.62 281 THR A N 1
ATOM 2133 C CA . THR A 1 281 ? -2.490 23.017 -0.635 1.00 80.62 281 THR A CA 1
ATOM 2134 C C . THR A 1 281 ? -3.061 22.799 -2.036 1.00 80.62 281 THR A C 1
ATOM 2136 O O . THR A 1 281 ? -4.163 23.257 -2.321 1.00 80.62 281 THR A O 1
ATOM 2139 N N . GLY A 1 282 ? -2.343 22.090 -2.914 1.00 80.38 282 GLY A N 1
ATOM 2140 C CA . GLY A 1 282 ? -2.890 21.589 -4.175 1.00 80.38 282 GLY A CA 1
ATOM 2141 C C . GLY A 1 282 ? -3.887 20.443 -3.979 1.00 80.38 282 GLY A C 1
ATOM 2142 O O . GLY A 1 282 ? -4.738 20.229 -4.837 1.00 80.38 282 GLY A O 1
ATOM 2143 N N . TRP A 1 283 ? -3.813 19.737 -2.845 1.00 80.25 283 TRP A N 1
ATOM 2144 C CA . TRP A 1 283 ? -4.692 18.611 -2.511 1.00 80.25 283 TRP A CA 1
ATOM 2145 C C . TRP A 1 283 ? -5.557 18.867 -1.286 1.00 80.25 283 TRP A C 1
ATOM 2147 O O . TRP A 1 283 ? -6.594 18.237 -1.141 1.00 80.25 283 TRP A O 1
ATOM 2157 N N . GLN A 1 284 ? -5.154 19.770 -0.397 1.00 76.19 284 GLN A N 1
ATOM 2158 C CA . GLN A 1 284 ? -5.889 20.118 0.813 1.00 76.19 284 GLN A CA 1
ATOM 2159 C C . GLN A 1 284 ? -6.499 21.507 0.676 1.00 76.19 284 GLN A C 1
ATOM 2161 O O . GLN A 1 284 ? -5.805 22.480 0.384 1.00 76.19 284 GLN A O 1
ATOM 2166 N N . GLY A 1 285 ? -7.795 21.616 0.952 1.00 72.38 285 GLY A N 1
ATOM 2167 C CA . GLY A 1 285 ? -8.442 22.900 1.171 1.00 72.38 285 GLY A CA 1
ATOM 2168 C C . GLY A 1 285 ? -7.873 23.611 2.402 1.00 72.38 285 GLY A C 1
ATOM 2169 O O . GLY A 1 285 ? -7.243 23.006 3.270 1.00 72.38 285 GLY A O 1
ATOM 2170 N N . GLU A 1 286 ? -8.146 24.911 2.527 1.00 75.19 286 GLU A N 1
ATOM 2171 C CA . GLU A 1 286 ? -7.682 25.735 3.661 1.00 75.19 286 GLU A CA 1
ATOM 2172 C C . GLU A 1 286 ? -8.139 25.207 5.033 1.00 75.19 286 GLU A C 1
ATOM 2174 O O . GLU A 1 286 ? -7.559 25.523 6.071 1.00 75.19 286 GLU A O 1
ATOM 2179 N N . ASN A 1 287 ? -9.192 24.393 5.043 1.00 69.94 287 ASN A N 1
ATOM 2180 C CA . ASN A 1 287 ? -9.758 23.747 6.218 1.00 69.94 287 ASN A CA 1
ATOM 2181 C C . ASN A 1 287 ? -9.160 22.361 6.523 1.00 69.94 287 ASN A C 1
ATOM 2183 O O . ASN A 1 287 ? -9.607 21.742 7.487 1.00 69.94 287 ASN A O 1
ATOM 2187 N N . GLY A 1 288 ? -8.190 21.884 5.738 1.00 70.38 288 GLY A N 1
ATOM 2188 C CA . GLY A 1 288 ? -7.606 20.548 5.881 1.00 70.38 288 GLY A CA 1
ATOM 2189 C C . GLY A 1 288 ? -8.472 19.416 5.345 1.00 70.38 288 GLY A C 1
ATOM 2190 O O . GLY A 1 288 ? -8.197 18.251 5.617 1.00 70.38 288 GLY A O 1
ATOM 2191 N N . ILE A 1 289 ? -9.541 19.749 4.619 1.00 73.12 289 ILE A N 1
ATOM 2192 C CA . ILE A 1 289 ? -10.325 18.767 3.878 1.00 73.12 289 ILE A CA 1
ATOM 2193 C C . ILE A 1 289 ? -9.687 18.617 2.507 1.00 73.12 289 ILE A C 1
ATOM 2195 O O . ILE A 1 289 ? -9.493 19.613 1.811 1.00 73.12 289 ILE A O 1
ATOM 2199 N N . VAL A 1 290 ? -9.418 17.380 2.106 1.00 71.62 290 VAL A N 1
ATOM 2200 C CA . VAL A 1 290 ? -8.893 17.068 0.776 1.00 71.62 290 VAL A CA 1
ATOM 2201 C C . VAL A 1 290 ? -9.829 17.662 -0.293 1.00 71.62 290 VAL A C 1
ATOM 2203 O O . VAL A 1 290 ? -11.015 17.337 -0.347 1.00 71.62 290 VAL A O 1
ATOM 2206 N N . SER A 1 291 ? -9.311 18.593 -1.095 1.00 66.25 291 SER A N 1
ATOM 2207 C CA . SER A 1 291 ? -10.019 19.353 -2.127 1.00 66.25 291 SER A CA 1
ATOM 2208 C C . SER A 1 291 ? -9.769 18.713 -3.485 1.00 66.25 291 SER A C 1
ATOM 2210 O O . SER A 1 291 ? -8.660 18.750 -4.009 1.00 66.25 291 SER A O 1
ATOM 2212 N N . THR A 1 292 ? -10.807 18.138 -4.079 1.00 53.69 292 THR A N 1
ATOM 2213 C CA . THR A 1 292 ? -10.665 17.267 -5.248 1.00 53.69 292 THR A CA 1
ATOM 2214 C C . THR A 1 292 ? -11.088 18.008 -6.515 1.00 53.69 292 THR A C 1
ATOM 2216 O O . THR A 1 292 ? -12.252 17.979 -6.918 1.00 53.69 292 THR A O 1
ATOM 2219 N N . GLY A 1 293 ? -10.151 18.698 -7.159 1.00 37.53 293 GLY A N 1
ATOM 2220 C CA . GLY A 1 293 ? -10.313 19.159 -8.538 1.00 37.53 293 GLY A CA 1
ATOM 2221 C C . GLY A 1 293 ? -9.958 18.051 -9.532 1.00 37.53 293 GLY A C 1
ATOM 2222 O O . GLY A 1 293 ? -9.021 18.226 -10.294 1.00 37.53 293 GLY A O 1
ATOM 2223 N N . GLY A 1 294 ? -10.632 16.898 -9.495 1.00 31.05 294 GLY A N 1
ATOM 2224 C CA . GLY A 1 294 ? -10.303 15.750 -10.351 1.00 31.05 294 GLY A CA 1
ATOM 2225 C C . GLY A 1 294 ? -10.705 14.417 -9.721 1.00 31.05 294 GLY A C 1
ATOM 2226 O O . GLY A 1 294 ? -10.791 14.303 -8.505 1.00 31.05 294 GLY A O 1
ATOM 2227 N N . LEU A 1 295 ? -11.048 13.447 -10.555 1.00 33.28 295 LEU A N 1
ATOM 2228 C CA . LEU A 1 295 ? -11.789 12.225 -10.247 1.00 33.28 295 LEU A CA 1
ATOM 2229 C C . LEU A 1 295 ? -10.920 11.086 -9.663 1.00 33.28 295 LEU A C 1
ATOM 2231 O O . LEU A 1 295 ? -9.884 10.782 -10.227 1.00 33.28 295 LEU A O 1
ATOM 2235 N N . VAL A 1 296 ? -11.492 10.385 -8.666 1.00 35.50 296 VAL A N 1
ATOM 2236 C CA . VAL A 1 296 ? -11.343 8.941 -8.329 1.00 35.50 296 VAL A CA 1
ATOM 2237 C C . VAL A 1 296 ? -10.150 8.514 -7.436 1.00 35.50 296 VAL A C 1
ATOM 2239 O O . VAL A 1 296 ? -9.019 8.916 -7.631 1.00 35.50 296 VAL A O 1
ATOM 2242 N N . ASN A 1 297 ? -10.469 7.640 -6.461 1.00 38.06 297 ASN A N 1
ATOM 2243 C CA . ASN A 1 297 ? -9.604 6.863 -5.547 1.00 38.06 297 ASN A CA 1
ATOM 2244 C C . ASN A 1 297 ? -9.033 7.487 -4.254 1.00 38.06 297 ASN A C 1
ATOM 2246 O O . ASN A 1 297 ? -7.866 7.355 -3.906 1.00 38.06 297 ASN A O 1
ATOM 2250 N N . TYR A 1 298 ? -9.925 7.988 -3.392 1.00 42.53 298 TYR A N 1
ATOM 2251 C CA . TYR A 1 298 ? -9.613 8.293 -1.981 1.00 42.53 298 TYR A CA 1
ATOM 2252 C C . TYR A 1 298 ? -9.703 7.078 -1.036 1.00 42.53 298 TYR A C 1
ATOM 2254 O O . TYR A 1 298 ? -10.182 7.204 0.093 1.00 42.53 298 TYR A O 1
ATOM 2262 N N . SER A 1 299 ? -9.249 5.894 -1.460 1.00 38.81 299 SER A N 1
ATOM 2263 C CA . SER A 1 299 ? -9.377 4.667 -0.654 1.00 38.81 299 SER A CA 1
ATOM 2264 C C . SER A 1 299 ? -8.443 4.622 0.566 1.00 38.81 299 SER A C 1
ATOM 2266 O O . SER A 1 299 ? -8.709 3.865 1.499 1.00 38.81 299 SER A O 1
ATOM 2268 N N . LYS A 1 300 ? -7.387 5.452 0.629 1.00 42.91 300 LYS A N 1
ATOM 2269 C CA . LYS A 1 300 ? -6.316 5.277 1.636 1.00 42.91 300 LYS A CA 1
ATOM 2270 C C . LYS A 1 300 ? -6.098 6.432 2.621 1.00 42.91 300 LYS A C 1
ATOM 2272 O O . LYS A 1 300 ? -5.643 6.184 3.737 1.00 42.91 300 LYS A O 1
ATOM 2277 N N . LEU A 1 301 ? -6.540 7.657 2.313 1.00 34.69 301 LEU A N 1
ATOM 2278 C CA . LEU A 1 301 ? -6.543 8.772 3.284 1.00 34.69 301 LEU A CA 1
ATOM 2279 C C . LEU A 1 301 ? -7.714 8.702 4.282 1.00 34.69 301 LEU A C 1
ATOM 2281 O O . LEU A 1 301 ? -7.615 9.233 5.385 1.00 34.69 301 LEU A O 1
ATOM 2285 N N . ALA A 1 302 ? -8.802 7.998 3.945 1.00 31.95 302 ALA A N 1
ATOM 2286 C CA . ALA A 1 302 ? -9.963 7.835 4.827 1.00 31.95 302 ALA A CA 1
ATOM 2287 C C . ALA A 1 302 ? -9.658 7.039 6.113 1.00 31.95 302 ALA A C 1
ATOM 2289 O O . ALA A 1 302 ? -10.408 7.125 7.086 1.00 31.95 302 ALA A O 1
ATOM 2290 N N . SER A 1 303 ? -8.527 6.330 6.163 1.00 32.72 303 SER A N 1
ATOM 2291 C CA . SER A 1 303 ? -8.038 5.670 7.377 1.00 32.72 303 SER A CA 1
ATOM 2292 C C . SER A 1 303 ? -7.665 6.654 8.505 1.00 32.72 303 SER A C 1
ATOM 2294 O O . SER A 1 303 ? -7.638 6.259 9.670 1.00 32.72 303 SER A O 1
ATOM 2296 N N . LEU A 1 304 ? -7.500 7.953 8.203 1.00 35.81 304 LEU A N 1
ATOM 2297 C CA . LEU A 1 304 ? -7.377 9.026 9.202 1.00 35.81 304 LEU A CA 1
ATOM 2298 C C . LEU A 1 304 ? -8.715 9.466 9.829 1.00 35.81 304 LEU A C 1
ATOM 2300 O O . LEU A 1 304 ? -8.700 10.184 10.822 1.00 35.81 304 LEU A O 1
ATOM 2304 N N . ILE A 1 305 ? -9.871 9.060 9.289 1.00 33.31 305 ILE A N 1
ATOM 2305 C CA . ILE A 1 305 ? -11.194 9.551 9.737 1.00 33.31 305 ILE A CA 1
ATOM 2306 C C . ILE A 1 305 ? -11.784 8.688 10.873 1.00 33.31 305 ILE A C 1
ATOM 2308 O O . ILE A 1 305 ? -12.740 9.091 11.541 1.00 33.31 305 ILE A O 1
ATOM 2312 N N . ILE A 1 306 ? -11.222 7.503 11.136 1.00 29.41 306 ILE A N 1
ATOM 2313 C CA . ILE A 1 306 ? -11.786 6.572 12.128 1.00 29.41 306 ILE A CA 1
ATOM 2314 C C . ILE A 1 306 ? -11.242 6.790 13.553 1.00 29.41 306 ILE A C 1
ATOM 2316 O O . ILE A 1 306 ? -11.942 6.427 14.506 1.00 29.41 306 ILE A O 1
ATOM 2320 N N . ASN A 1 307 ? -10.109 7.476 13.740 1.00 30.36 307 ASN A N 1
ATOM 2321 C CA . ASN A 1 307 ? -9.486 7.661 15.062 1.00 30.36 307 ASN A CA 1
ATOM 2322 C C . ASN A 1 307 ? -9.651 9.073 15.624 1.00 30.36 307 ASN A C 1
ATOM 2324 O O . ASN A 1 307 ? -8.938 9.981 15.157 1.00 30.36 307 ASN A O 1
#

Sequence (307 aa):
MAMSLPVFVIVLVLTSMLGAAQVTPASWRQPNITKPLAERVRLAGAALDTAIDRLGIDGYFVTVSNEDDATGTAGDLYAQMALFDMATNQSKYETALGQYSRSYCSRGLTFRIQGEAFGNAAAYAYVAYDKNPIFLQYAVDSWWWGREHTLSTQDISAGKFPGMNFTLVKRLWLGVHFSLVEGYASGLSALLAEATSDPTYLQAATESSTFIQTQLTNVQKIVQADITADANSSPCSVISDTDPTQSGLMLEGLAILSSFTKNASTQNLLKELLLTVIPNTGWQGENGIVSTGGLVNYSKLASLIIN

Radius of gyration: 19.23 Å; chains: 1; bounding box: 45×46×56 Å

pLDDT: mean 74.21, std 17.96, range [23.88, 96.5]